Protein AF-A0A9D7D124-F1 (afdb_monomer_lite)

Sequence (253 aa):
MSSSTGFAVAAENSPVRDRGLAASAVAFALALLVAGCSADAASPEAPPATPAPTATDTDAGGGEPDAAPAPQCGTPSTRSACGNDGAWVRGTVRFDAARFPKGSAPVLRVTLRHQFVLKKGEEAIGGRLHGWKNVPIKKPESGAVTFAIDMCAMGTAMWSEENDAFNLVLHIDEDGSNNLDEAQTNADVLRLAAPDKGELVKLVKVNVSCHAPPACVDVTLDCQDGTACTTIDPMKSCTKQGPGCKSDDSFCN

Structure (mmCIF, N/CA/C/O backbone):
data_AF-A0A9D7D124-F1
#
_entry.id   AF-A0A9D7D124-F1
#
loop_
_atom_site.group_PDB
_atom_site.id
_atom_site.type_symbol
_atom_site.label_atom_id
_atom_site.label_alt_id
_atom_site.label_comp_id
_atom_site.label_asym_id
_atom_site.label_entity_id
_atom_site.label_seq_id
_atom_site.pdbx_PDB_ins_code
_atom_site.Cartn_x
_atom_site.Cartn_y
_atom_site.Cartn_z
_atom_site.occupancy
_atom_site.B_iso_or_equiv
_atom_site.auth_seq_id
_atom_site.auth_comp_id
_atom_site.auth_asym_id
_atom_site.auth_atom_id
_atom_site.pdbx_PDB_model_num
ATOM 1 N N . MET A 1 1 ? -25.741 17.827 -13.707 1.00 36.16 1 MET A N 1
ATOM 2 C CA . MET A 1 1 ? -24.515 18.294 -14.387 1.00 36.16 1 MET A CA 1
ATOM 3 C C . MET A 1 1 ? -23.491 18.564 -13.299 1.00 36.16 1 MET A C 1
ATOM 5 O O . MET A 1 1 ? -23.585 19.591 -12.648 1.00 36.16 1 MET A O 1
ATOM 9 N N . SER A 1 2 ? -22.628 17.591 -13.004 1.00 32.34 2 SER A N 1
ATOM 10 C CA . SER A 1 2 ? -21.610 17.703 -11.953 1.00 32.34 2 SER A CA 1
ATOM 11 C C . SER A 1 2 ? -20.256 17.664 -12.641 1.00 32.34 2 SER A C 1
ATOM 13 O O . SER A 1 2 ? -19.930 16.671 -13.286 1.00 32.34 2 SER A O 1
ATOM 15 N N . SER A 1 3 ? -19.538 18.781 -12.590 1.00 32.56 3 SER A N 1
ATOM 16 C CA . SER A 1 3 ? -18.219 18.930 -13.198 1.00 32.56 3 SER A CA 1
ATOM 17 C C . SER A 1 3 ? -17.182 18.356 -12.236 1.00 32.56 3 SER A C 1
ATOM 19 O O . SER A 1 3 ? -17.028 18.860 -11.127 1.00 32.56 3 SER A O 1
ATOM 21 N N . SER A 1 4 ? -16.517 17.273 -12.634 1.00 32.62 4 SER A N 1
ATOM 22 C CA . SER A 1 4 ? -15.374 16.695 -11.930 1.00 32.62 4 SER A CA 1
ATOM 23 C C . SER A 1 4 ? -14.089 17.327 -12.463 1.00 32.62 4 SER A C 1
ATOM 25 O O . SER A 1 4 ? -13.650 17.011 -13.569 1.00 32.62 4 SER A O 1
ATOM 27 N N . THR A 1 5 ? -13.469 18.211 -11.690 1.00 35.53 5 THR A N 1
ATOM 28 C CA . THR A 1 5 ? -12.077 18.619 -11.910 1.00 35.53 5 THR A CA 1
ATOM 29 C C . THR A 1 5 ? -11.168 17.591 -11.246 1.00 35.53 5 THR A C 1
ATOM 31 O O . THR A 1 5 ? -10.981 17.618 -10.032 1.00 35.53 5 THR A O 1
ATOM 34 N N . GLY A 1 6 ? -10.652 16.653 -12.042 1.00 30.44 6 GLY A N 1
ATOM 35 C CA . GLY A 1 6 ? -9.541 15.791 -11.648 1.00 30.44 6 GLY A CA 1
ATOM 36 C C . GLY A 1 6 ? -8.241 16.592 -11.663 1.00 30.44 6 GLY A C 1
ATOM 37 O O . GLY A 1 6 ? -7.942 17.262 -12.651 1.00 30.44 6 GLY A O 1
ATOM 38 N N . PHE A 1 7 ? -7.490 16.540 -10.567 1.00 31.20 7 PHE A N 1
ATOM 39 C CA . PHE A 1 7 ? -6.130 17.062 -10.506 1.00 31.20 7 PHE A CA 1
ATOM 40 C C . PHE A 1 7 ? -5.154 15.955 -10.902 1.00 31.20 7 PHE A C 1
ATOM 42 O O . PHE A 1 7 ? -5.140 14.878 -10.311 1.00 31.20 7 PHE A O 1
ATOM 49 N N . ALA A 1 8 ? -4.363 16.235 -11.934 1.00 30.16 8 ALA A N 1
ATOM 50 C CA . ALA A 1 8 ? -3.226 15.430 -12.338 1.00 30.16 8 ALA A CA 1
ATOM 51 C C . ALA A 1 8 ? -2.081 15.642 -11.339 1.00 30.16 8 ALA A C 1
ATOM 53 O O . ALA A 1 8 ? -1.646 16.774 -11.125 1.00 30.16 8 ALA A O 1
ATOM 54 N N . VAL A 1 9 ? -1.574 14.557 -10.755 1.00 39.06 9 VAL A N 1
ATOM 55 C CA . VAL A 1 9 ? -0.247 14.559 -10.136 1.00 39.06 9 VAL A CA 1
ATOM 56 C C . VAL A 1 9 ? 0.758 14.652 -11.280 1.00 39.06 9 VAL A C 1
ATOM 58 O O . VAL A 1 9 ? 0.787 13.801 -12.168 1.00 39.06 9 VAL A O 1
ATOM 61 N N . ALA A 1 10 ? 1.526 15.738 -11.305 1.00 33.97 10 ALA A N 1
ATOM 62 C CA . ALA A 1 10 ? 2.550 15.964 -12.307 1.00 33.97 10 ALA A CA 1
ATOM 63 C C . ALA A 1 10 ? 3.647 14.897 -12.180 1.00 33.97 10 ALA A C 1
ATOM 65 O O . ALA A 1 10 ? 4.390 14.857 -11.201 1.00 33.97 10 ALA A O 1
ATOM 66 N N . ALA A 1 11 ? 3.756 14.050 -13.202 1.00 38.84 11 ALA A N 1
ATOM 67 C CA . ALA A 1 11 ? 4.986 13.345 -13.511 1.00 38.84 11 ALA A CA 1
ATOM 68 C C . ALA A 1 11 ? 6.019 14.390 -13.963 1.00 38.84 11 ALA A C 1
ATOM 70 O O . ALA A 1 11 ? 5.991 14.856 -15.103 1.00 38.84 11 ALA A O 1
ATOM 71 N N . GLU A 1 12 ? 6.912 14.808 -13.066 1.00 37.69 12 GLU A N 1
ATOM 72 C CA . GLU A 1 12 ? 8.080 15.595 -13.460 1.00 37.69 12 GLU A CA 1
ATOM 73 C C . GLU A 1 12 ? 9.096 14.687 -14.161 1.00 37.69 12 GLU A C 1
ATOM 75 O O . GLU A 1 12 ? 9.996 14.103 -13.559 1.00 37.69 12 GLU A O 1
ATOM 80 N N . ASN A 1 13 ? 8.938 14.604 -15.483 1.00 36.91 13 ASN A N 1
ATOM 81 C CA . ASN A 1 13 ? 10.008 14.303 -16.423 1.00 36.91 13 ASN A CA 1
ATOM 82 C C . ASN A 1 13 ? 11.137 15.327 -16.241 1.00 36.91 13 ASN A C 1
ATOM 84 O O . ASN A 1 13 ? 10.982 16.493 -16.602 1.00 36.91 13 ASN A O 1
ATOM 88 N N . SER A 1 14 ? 12.295 14.895 -15.746 1.00 34.00 14 SER A N 1
ATOM 89 C CA . SER A 1 14 ? 13.530 15.677 -15.860 1.00 34.00 14 SER A CA 1
ATOM 90 C C . SER A 1 14 ? 14.197 15.396 -17.212 1.00 34.00 14 SER A C 1
ATOM 92 O O . SER A 1 14 ? 14.605 14.258 -17.448 1.00 34.00 14 SER A O 1
ATOM 94 N N . PRO A 1 15 ? 14.365 16.385 -18.111 1.00 39.78 15 PRO A N 1
ATOM 95 C CA . PRO A 1 15 ? 15.225 16.212 -19.267 1.00 39.78 15 PRO A CA 1
ATOM 96 C C . PRO A 1 15 ? 16.693 16.394 -18.866 1.00 39.78 15 PRO A C 1
ATOM 98 O O . PRO A 1 15 ? 17.124 17.455 -18.416 1.00 39.78 15 PRO A O 1
ATOM 101 N N . VAL A 1 16 ? 17.477 15.344 -19.099 1.00 44.28 16 VAL A N 1
ATOM 102 C CA . VAL A 1 16 ? 18.937 15.406 -19.191 1.00 44.28 16 VAL A CA 1
ATOM 103 C C . VAL A 1 16 ? 19.327 16.238 -20.413 1.00 44.28 16 VAL A C 1
ATOM 105 O O . VAL A 1 16 ? 18.991 15.871 -21.538 1.00 44.28 16 VAL A O 1
ATOM 108 N N . ARG A 1 17 ? 20.068 17.329 -20.186 1.00 41.81 17 ARG A N 1
ATOM 109 C CA . ARG A 1 17 ? 21.195 17.860 -20.991 1.00 41.81 17 ARG A CA 1
ATOM 110 C C . ARG A 1 17 ? 21.559 19.250 -20.456 1.00 41.81 17 ARG A C 1
ATOM 112 O O . ARG A 1 17 ? 20.672 19.991 -20.067 1.00 41.81 17 ARG A O 1
ATOM 119 N N . ASP A 1 18 ? 22.765 19.782 -20.538 1.00 38.62 18 ASP A N 1
ATOM 120 C CA . ASP A 1 18 ? 24.151 19.333 -20.634 1.00 38.62 18 ASP A CA 1
ATOM 121 C C . ASP A 1 18 ? 24.945 20.667 -20.610 1.00 38.62 18 ASP A C 1
ATOM 123 O O . ASP A 1 18 ? 24.451 21.681 -21.109 1.00 38.62 18 ASP A O 1
ATOM 127 N N . ARG A 1 19 ? 26.186 20.635 -20.114 1.00 40.28 19 ARG A N 1
ATOM 128 C CA . ARG A 1 19 ? 27.263 21.644 -20.279 1.00 40.28 19 ARG A CA 1
ATOM 129 C C . ARG A 1 19 ? 27.288 22.903 -19.400 1.00 40.28 19 ARG A C 1
ATOM 131 O O . ARG A 1 19 ? 26.568 23.873 -19.604 1.00 40.28 19 ARG A O 1
ATOM 138 N N . GLY A 1 20 ? 28.335 22.953 -18.577 1.00 31.25 20 GLY A N 1
ATOM 139 C CA . GLY A 1 20 ? 28.929 24.179 -18.050 1.00 31.25 20 GLY A CA 1
ATOM 140 C C . GLY A 1 20 ? 30.230 23.874 -17.314 1.00 31.25 20 GLY A C 1
ATOM 141 O O . GLY A 1 20 ? 30.203 23.507 -16.147 1.00 31.25 20 GLY A O 1
ATOM 142 N N . LEU A 1 21 ? 31.356 23.967 -18.026 1.00 43.97 21 LEU A N 1
ATOM 143 C CA . LEU A 1 21 ? 32.717 23.767 -17.526 1.00 43.97 21 LEU A CA 1
ATOM 144 C C . LEU A 1 21 ? 33.055 24.676 -16.332 1.00 43.97 21 LEU A C 1
ATOM 146 O O . LEU A 1 21 ? 32.810 25.875 -16.408 1.00 43.97 21 LEU A O 1
ATOM 150 N N . ALA A 1 22 ? 33.796 24.152 -15.352 1.00 41.22 22 ALA A N 1
ATOM 151 C CA . ALA A 1 22 ? 34.935 24.863 -14.764 1.00 41.22 22 ALA A CA 1
ATOM 152 C C . ALA A 1 22 ? 35.862 23.885 -14.030 1.00 41.22 22 ALA A C 1
ATOM 154 O O . ALA A 1 22 ? 35.445 23.095 -13.188 1.00 41.22 22 ALA A O 1
ATOM 155 N N . ALA A 1 23 ? 37.135 23.953 -14.401 1.00 42.59 23 ALA A N 1
ATOM 156 C CA . ALA A 1 23 ? 38.240 23.196 -13.850 1.00 42.59 23 ALA A CA 1
ATOM 157 C C . ALA A 1 23 ? 38.596 23.633 -12.421 1.00 42.59 23 ALA A C 1
ATOM 159 O O . ALA A 1 23 ? 38.543 24.819 -12.102 1.00 42.59 23 ALA A O 1
ATOM 160 N N . SER A 1 24 ? 39.113 22.705 -11.616 1.00 40.88 24 SER A N 1
ATOM 161 C CA . SER A 1 24 ? 40.313 22.962 -10.811 1.00 40.88 24 SER A CA 1
ATOM 162 C C . SER A 1 24 ? 40.928 21.658 -10.328 1.00 40.88 24 SER A C 1
ATOM 164 O O . SER A 1 24 ? 40.279 20.818 -9.713 1.00 40.88 24 SER A O 1
ATOM 166 N N . ALA A 1 25 ? 42.202 21.512 -10.668 1.00 44.41 25 ALA A N 1
ATOM 167 C CA . ALA A 1 25 ? 43.081 20.440 -10.261 1.00 44.41 25 ALA A CA 1
ATOM 168 C C . ALA A 1 25 ? 43.480 20.588 -8.788 1.00 44.41 25 ALA A C 1
ATOM 170 O O . ALA A 1 25 ? 43.831 21.685 -8.360 1.00 44.41 25 ALA A O 1
ATOM 171 N N . VAL A 1 26 ? 43.552 19.470 -8.066 1.00 45.31 26 VAL A N 1
ATOM 172 C CA . VAL A 1 26 ? 44.518 19.281 -6.978 1.00 45.31 26 VAL A CA 1
ATOM 173 C C . VAL A 1 26 ? 45.081 17.868 -7.110 1.00 45.31 26 VAL A C 1
ATOM 175 O O . VAL A 1 26 ? 44.346 16.885 -7.136 1.00 45.31 26 VAL A O 1
ATOM 178 N N . ALA A 1 27 ? 46.398 17.808 -7.275 1.00 43.62 27 ALA A N 1
ATOM 179 C CA . ALA A 1 27 ? 47.217 16.606 -7.303 1.00 43.62 27 ALA A CA 1
ATOM 180 C C . ALA A 1 27 ? 47.774 16.287 -5.899 1.00 43.62 27 ALA A C 1
ATOM 182 O O . ALA A 1 27 ? 47.689 17.130 -5.009 1.00 43.62 27 ALA A O 1
ATOM 183 N N . PHE A 1 28 ? 48.455 15.133 -5.801 1.00 38.97 28 PHE A N 1
ATOM 184 C CA . PHE A 1 28 ? 49.220 14.565 -4.667 1.00 38.97 28 PHE A CA 1
ATOM 185 C C . PHE A 1 28 ? 48.383 13.803 -3.623 1.00 38.97 28 PHE A C 1
ATOM 187 O O . PHE A 1 28 ? 47.311 14.248 -3.253 1.00 38.97 28 PHE A O 1
ATOM 194 N N . ALA A 1 29 ? 48.782 12.653 -3.069 1.00 40.47 29 ALA A N 1
ATOM 195 C CA . ALA A 1 29 ? 49.969 11.793 -3.169 1.00 40.47 29 ALA A CA 1
ATOM 196 C C . ALA A 1 29 ? 49.545 10.374 -2.703 1.00 40.47 29 ALA A C 1
ATOM 198 O O . ALA A 1 29 ? 48.659 10.238 -1.868 1.00 40.47 29 ALA A O 1
ATOM 199 N N . LEU A 1 30 ? 49.979 9.313 -3.382 1.00 39.03 30 LEU A N 1
ATOM 200 C CA . LEU A 1 30 ? 51.021 8.360 -2.961 1.00 39.03 30 LEU A CA 1
ATOM 201 C C . LEU A 1 30 ? 50.774 7.570 -1.649 1.00 39.03 30 LEU A C 1
ATOM 203 O O . LEU A 1 30 ? 50.951 8.088 -0.556 1.00 39.03 30 LEU A O 1
ATOM 207 N N . ALA A 1 31 ? 50.530 6.269 -1.866 1.00 41.91 31 ALA A N 1
ATOM 208 C CA . ALA A 1 31 ? 50.920 5.082 -1.092 1.00 41.91 31 ALA A CA 1
ATOM 209 C C . ALA A 1 31 ? 50.428 4.893 0.354 1.00 41.91 31 ALA A C 1
ATOM 211 O O . ALA A 1 31 ? 50.757 5.661 1.247 1.00 41.91 31 ALA A O 1
ATOM 212 N N . LEU A 1 32 ? 49.837 3.718 0.607 1.00 45.53 32 LEU A N 1
ATOM 213 C CA . LEU A 1 32 ? 50.437 2.723 1.505 1.00 45.53 32 LEU A CA 1
ATOM 214 C C . LEU A 1 32 ? 49.813 1.335 1.297 1.00 45.53 32 LEU A C 1
ATOM 216 O O . LEU A 1 32 ? 48.613 1.177 1.091 1.00 45.53 32 LEU A O 1
ATOM 220 N N . LEU A 1 33 ? 50.705 0.348 1.301 1.00 46.69 33 LEU A N 1
ATOM 221 C CA . LEU A 1 33 ? 50.479 -1.078 1.120 1.00 46.69 33 LEU A CA 1
ATOM 222 C C . LEU A 1 33 ? 49.647 -1.682 2.256 1.00 46.69 33 LEU A C 1
ATOM 224 O O . LEU A 1 33 ? 49.957 -1.450 3.421 1.00 46.69 33 LEU A O 1
ATOM 228 N N . VAL A 1 34 ? 48.731 -2.593 1.916 1.00 49.03 34 VAL A N 1
ATOM 229 C CA . VAL A 1 34 ? 48.365 -3.709 2.801 1.00 49.03 34 VAL A CA 1
ATOM 230 C C . VAL A 1 34 ? 48.300 -4.982 1.959 1.00 49.03 34 VAL A C 1
ATOM 232 O O . VAL A 1 34 ? 47.321 -5.247 1.267 1.00 49.03 34 VAL A O 1
ATOM 235 N N . ALA A 1 35 ? 49.386 -5.753 1.990 1.00 50.41 35 ALA A N 1
ATOM 236 C CA . ALA A 1 35 ? 49.389 -7.156 1.603 1.00 50.41 35 ALA A CA 1
ATOM 237 C C . ALA A 1 35 ? 48.976 -7.973 2.835 1.00 50.41 35 ALA A C 1
ATOM 239 O O . ALA A 1 35 ? 49.634 -7.899 3.871 1.00 50.41 35 ALA A O 1
ATOM 240 N N . GLY A 1 36 ? 47.887 -8.729 2.734 1.00 42.56 36 GLY A N 1
ATOM 241 C CA . GLY A 1 36 ? 47.403 -9.582 3.815 1.00 42.56 36 GLY A CA 1
ATOM 242 C C . GLY A 1 36 ? 46.487 -10.669 3.278 1.00 42.56 36 GLY A C 1
ATOM 243 O O . GLY A 1 36 ? 45.277 -10.495 3.270 1.00 42.56 36 GLY A O 1
ATOM 244 N N . CYS A 1 37 ? 47.068 -11.773 2.810 1.00 38.41 37 CYS A N 1
ATOM 245 C CA . CYS A 1 37 ? 46.369 -13.027 2.524 1.00 38.41 37 CYS A CA 1
ATOM 246 C C . CYS A 1 37 ? 47.364 -14.177 2.691 1.00 38.41 37 CYS A C 1
ATOM 248 O O . CYS A 1 37 ? 48.197 -14.394 1.815 1.00 38.41 37 CYS A O 1
ATOM 250 N N . SER A 1 38 ? 47.297 -14.886 3.817 1.00 43.19 38 SER A N 1
ATOM 251 C CA . SER A 1 38 ? 47.686 -16.298 3.945 1.00 43.19 38 SER A CA 1
ATOM 252 C C . SER A 1 38 ? 47.249 -16.796 5.319 1.00 43.19 38 SER A C 1
ATOM 254 O O . SER A 1 38 ? 47.847 -16.433 6.329 1.00 43.19 38 SER A O 1
ATOM 256 N N . ALA A 1 39 ? 46.194 -17.604 5.350 1.00 44.34 39 ALA A N 1
ATOM 257 C CA . ALA A 1 39 ? 45.964 -18.573 6.412 1.00 44.34 39 ALA A CA 1
ATOM 258 C C . ALA A 1 39 ? 45.122 -19.717 5.837 1.00 44.34 39 ALA A C 1
ATOM 260 O O . ALA A 1 39 ? 43.985 -19.518 5.409 1.00 44.34 39 ALA A O 1
ATOM 261 N N . ASP A 1 40 ? 45.758 -20.881 5.781 1.00 44.06 40 ASP A N 1
ATOM 262 C CA . ASP A 1 40 ? 45.257 -22.161 5.309 1.00 44.06 40 ASP A CA 1
ATOM 263 C C . ASP A 1 40 ? 43.973 -22.615 6.014 1.00 44.06 40 ASP A C 1
ATOM 265 O O . ASP A 1 40 ? 43.847 -22.577 7.240 1.00 44.06 40 ASP A O 1
ATOM 269 N N . ALA A 1 41 ? 43.036 -23.118 5.212 1.00 39.44 41 ALA A N 1
ATOM 270 C CA . ALA A 1 41 ? 41.875 -23.859 5.672 1.00 39.44 41 ALA A CA 1
ATOM 271 C C . ALA A 1 41 ? 42.286 -25.308 5.984 1.00 39.44 41 ALA A C 1
ATOM 273 O O . ALA A 1 41 ? 42.470 -26.124 5.082 1.00 39.44 41 ALA A O 1
ATOM 274 N N . ALA A 1 42 ? 42.408 -25.639 7.269 1.00 41.03 42 ALA A N 1
ATOM 275 C CA . ALA A 1 42 ? 42.472 -27.022 7.724 1.00 41.03 42 ALA A CA 1
ATOM 276 C C . ALA A 1 42 ? 41.049 -27.605 7.789 1.00 41.03 42 ALA A C 1
ATOM 278 O O . ALA A 1 42 ? 40.220 -27.162 8.584 1.00 41.03 42 ALA A O 1
ATOM 279 N N . SER A 1 43 ? 40.770 -28.593 6.934 1.00 53.53 43 SER A N 1
ATOM 280 C CA . SER A 1 43 ? 39.585 -29.458 7.022 1.00 53.53 43 SER A CA 1
ATOM 281 C C . SER A 1 43 ? 39.685 -30.380 8.239 1.00 53.53 43 SER A C 1
ATOM 283 O O . SER A 1 43 ? 40.693 -31.077 8.361 1.00 53.53 43 SER A O 1
ATOM 285 N N . PRO A 1 44 ? 38.648 -30.482 9.087 1.00 50.22 44 PRO A N 1
ATOM 286 C CA . PRO A 1 44 ? 38.498 -31.604 9.991 1.00 50.22 44 PRO A CA 1
ATOM 287 C C . PRO A 1 44 ? 37.737 -32.743 9.304 1.00 50.22 44 PRO A C 1
ATOM 289 O O . PRO A 1 44 ? 36.619 -32.595 8.813 1.00 50.22 44 PRO A O 1
ATOM 292 N N . GLU A 1 45 ? 38.421 -33.875 9.301 1.00 44.00 45 GLU A N 1
ATOM 293 C CA . GLU A 1 45 ? 38.014 -35.249 9.030 1.00 44.00 45 GLU A CA 1
ATOM 294 C C . GLU A 1 45 ? 36.597 -35.601 9.527 1.00 44.00 45 GLU A C 1
ATOM 296 O O . GLU A 1 45 ? 36.236 -35.353 10.679 1.00 44.00 45 GLU A O 1
ATOM 301 N N . ALA A 1 46 ? 35.806 -36.229 8.654 1.00 45.84 46 ALA A N 1
ATOM 302 C CA . ALA A 1 46 ? 34.526 -36.838 8.996 1.00 45.84 46 ALA A CA 1
ATOM 303 C C . ALA A 1 46 ? 34.745 -38.242 9.596 1.00 45.84 46 ALA A C 1
ATOM 305 O O . ALA A 1 46 ? 35.389 -39.071 8.948 1.00 45.84 46 ALA A O 1
ATOM 306 N N . PRO A 1 47 ? 34.193 -38.564 10.781 1.00 56.44 47 PRO A N 1
ATOM 307 C CA . PRO A 1 47 ? 34.144 -39.939 11.261 1.00 56.44 47 PRO A CA 1
ATOM 308 C C . PRO A 1 47 ? 32.973 -40.729 10.631 1.00 56.44 47 PRO A C 1
ATOM 310 O O . PRO A 1 47 ? 31.997 -40.142 10.157 1.00 56.44 47 PRO A O 1
ATOM 313 N N . PRO A 1 48 ? 33.079 -42.070 10.592 1.00 47.00 48 PRO A N 1
ATOM 314 C CA . PRO A 1 48 ? 32.314 -42.932 9.696 1.00 47.00 48 PRO A CA 1
ATOM 315 C C . PRO A 1 48 ? 30.864 -43.176 10.130 1.00 47.00 48 PRO A C 1
ATOM 317 O O . PRO A 1 48 ? 30.522 -43.211 11.313 1.00 47.00 48 PRO A O 1
ATOM 320 N N . ALA A 1 49 ? 30.027 -43.429 9.123 1.00 46.97 49 ALA A N 1
ATOM 321 C CA . ALA A 1 49 ? 28.649 -43.877 9.259 1.00 46.97 49 ALA A CA 1
ATOM 322 C C . ALA A 1 49 ? 28.557 -45.210 10.023 1.00 46.97 49 ALA A C 1
ATOM 324 O O . ALA A 1 49 ? 29.178 -46.203 9.645 1.00 46.97 49 ALA A O 1
ATOM 325 N N . THR A 1 50 ? 27.728 -45.234 11.067 1.00 50.62 50 THR A N 1
ATOM 326 C CA . THR A 1 50 ? 27.290 -46.458 11.753 1.00 50.62 50 THR A CA 1
ATOM 327 C C . THR A 1 50 ? 25.835 -46.745 11.359 1.00 50.62 50 THR A C 1
ATOM 329 O O . THR A 1 50 ? 25.021 -45.821 11.419 1.00 50.62 50 THR A O 1
ATOM 332 N N . PRO A 1 51 ? 25.471 -47.973 10.942 1.00 43.47 51 PRO A N 1
ATOM 333 C CA . PRO A 1 51 ? 24.105 -48.298 10.545 1.00 43.47 51 PRO A CA 1
ATOM 334 C C . PRO A 1 51 ? 23.233 -48.772 11.725 1.00 43.47 51 PRO A C 1
ATOM 336 O O . PRO A 1 51 ? 23.647 -49.652 12.469 1.00 43.47 51 PRO A O 1
ATOM 339 N N . ALA A 1 52 ? 22.003 -48.233 11.766 1.00 41.88 52 ALA A N 1
ATOM 340 C CA . ALA A 1 52 ? 20.738 -48.752 12.330 1.00 41.88 52 ALA A CA 1
ATOM 341 C C . ALA A 1 52 ? 20.664 -49.107 13.844 1.00 41.88 52 ALA A C 1
ATOM 343 O O . ALA A 1 52 ? 21.608 -49.629 14.428 1.00 41.88 52 ALA A O 1
ATOM 344 N N . PRO A 1 53 ? 19.502 -48.871 14.491 1.00 43.81 53 PRO A N 1
ATOM 345 C CA . PRO A 1 53 ? 18.432 -49.860 14.380 1.00 43.81 53 PRO A CA 1
ATOM 346 C C . PRO A 1 53 ? 17.034 -49.272 14.145 1.00 43.81 53 PRO A C 1
ATOM 348 O O . PRO A 1 53 ? 16.674 -48.188 14.593 1.00 43.81 53 PRO A O 1
ATOM 351 N N . THR A 1 54 ? 16.242 -50.079 13.450 1.00 44.19 54 THR A N 1
ATOM 352 C CA . THR A 1 54 ? 14.792 -50.018 13.310 1.00 44.19 54 THR A CA 1
ATOM 353 C C . THR A 1 54 ? 14.118 -49.907 14.679 1.00 44.19 54 THR A C 1
ATOM 355 O O . THR A 1 54 ? 14.180 -50.844 15.473 1.00 44.19 54 THR A O 1
ATOM 358 N N . ALA A 1 55 ? 13.438 -48.792 14.931 1.00 44.47 55 ALA A N 1
ATOM 359 C CA . ALA A 1 55 ? 12.409 -48.697 15.956 1.00 44.47 55 ALA A CA 1
ATOM 360 C C . ALA A 1 55 ? 11.064 -48.548 15.240 1.00 44.47 55 ALA A C 1
ATOM 362 O O . ALA A 1 55 ? 10.700 -47.479 14.757 1.00 44.47 55 ALA A O 1
ATOM 363 N N . THR A 1 56 ? 10.367 -49.673 15.106 1.00 44.25 56 THR A N 1
ATOM 364 C CA . THR A 1 56 ? 8.907 -49.705 15.043 1.00 44.25 56 THR A CA 1
ATOM 365 C C . THR A 1 56 ? 8.384 -49.065 16.317 1.00 44.25 56 THR A C 1
ATOM 367 O O . THR A 1 56 ? 8.579 -49.636 17.388 1.00 44.25 56 THR A O 1
ATOM 370 N N . ASP A 1 57 ? 7.707 -47.930 16.188 1.00 39.31 57 ASP A N 1
ATOM 371 C CA . ASP A 1 57 ? 6.740 -47.509 17.188 1.00 39.31 57 ASP A CA 1
ATOM 372 C C . ASP A 1 57 ? 5.450 -47.055 16.514 1.00 39.31 57 ASP A C 1
ATOM 374 O O . ASP A 1 57 ? 5.434 -46.494 15.416 1.00 39.31 57 ASP A O 1
ATOM 378 N N . THR A 1 58 ? 4.374 -47.452 17.169 1.00 43.88 58 THR A N 1
ATOM 379 C CA . THR A 1 58 ? 2.988 -47.443 16.713 1.00 43.88 58 THR A CA 1
ATOM 380 C C . THR A 1 58 ? 2.280 -46.271 17.395 1.00 43.88 58 THR A C 1
ATOM 382 O O . THR A 1 58 ? 2.652 -45.920 18.509 1.00 43.88 58 THR A O 1
ATOM 385 N N . ASP A 1 59 ? 1.236 -45.737 16.754 1.00 42.78 59 ASP A N 1
ATOM 386 C CA . ASP A 1 59 ? 0.327 -44.680 17.238 1.00 42.78 59 ASP A CA 1
ATOM 387 C C . ASP A 1 59 ? 0.926 -43.260 17.345 1.00 42.78 59 ASP A C 1
ATOM 389 O O . ASP A 1 59 ? 2.031 -43.046 17.814 1.00 42.78 59 ASP A O 1
ATOM 393 N N . ALA A 1 60 ? 0.266 -42.182 16.927 1.00 38.38 60 ALA A N 1
ATOM 394 C CA . ALA A 1 60 ? -1.133 -41.961 16.604 1.00 38.38 60 ALA A CA 1
ATOM 395 C C . ALA A 1 60 ? -1.225 -41.018 15.396 1.00 38.38 60 ALA A C 1
ATOM 397 O O . ALA A 1 60 ? -0.372 -40.150 15.211 1.00 38.38 60 ALA A O 1
ATOM 398 N N . GLY A 1 61 ? -2.275 -41.180 14.589 1.00 38.81 61 GLY A N 1
ATOM 399 C CA . GLY A 1 61 ? -2.580 -40.301 13.464 1.00 38.81 61 GLY A CA 1
ATOM 400 C C . GLY A 1 61 ? -2.731 -38.849 13.913 1.00 38.81 61 GLY A C 1
ATOM 401 O O . GLY A 1 61 ? -3.808 -38.423 14.325 1.00 38.81 61 GLY A O 1
ATOM 402 N N . GLY A 1 62 ? -1.643 -38.090 13.811 1.00 31.02 62 GLY A N 1
ATOM 403 C CA . GLY A 1 62 ? -1.689 -36.645 13.715 1.00 31.02 62 GLY A CA 1
ATOM 404 C C . GLY A 1 62 ? -2.291 -36.320 12.362 1.00 31.02 62 GLY A C 1
ATOM 405 O O . GLY A 1 62 ? -1.619 -36.459 11.344 1.00 31.02 62 GLY A O 1
ATOM 406 N N . GLY A 1 63 ? -3.571 -35.950 12.349 1.00 35.88 63 GLY A N 1
ATOM 407 C CA . GLY A 1 63 ? -4.139 -35.272 11.196 1.00 35.88 63 GLY A CA 1
ATOM 408 C C . GLY A 1 63 ? -3.263 -34.060 10.914 1.00 35.88 63 GLY A C 1
ATOM 409 O O . GLY A 1 63 ? -3.164 -33.165 11.758 1.00 35.88 63 GLY A O 1
ATOM 410 N N . GLU A 1 64 ? -2.579 -34.070 9.770 1.00 40.38 64 GLU A N 1
ATOM 411 C CA . GLU A 1 64 ? -2.034 -32.849 9.195 1.00 40.38 64 GLU A CA 1
ATOM 412 C C . GLU A 1 64 ? -3.157 -31.808 9.233 1.00 40.38 64 GLU A C 1
ATOM 414 O O . GLU A 1 64 ? -4.279 -32.124 8.823 1.00 40.38 64 GLU A O 1
ATOM 419 N N . PRO A 1 65 ? -2.922 -30.602 9.779 1.00 44.59 65 PRO A N 1
ATOM 420 C CA . PRO A 1 65 ? -3.904 -29.547 9.645 1.00 44.59 65 PRO A CA 1
ATOM 421 C C . PRO A 1 65 ? -4.120 -29.355 8.148 1.00 44.59 65 PRO A C 1
ATOM 423 O O . PRO A 1 65 ? -3.166 -29.045 7.431 1.00 44.59 65 PRO A O 1
ATOM 426 N N . ASP A 1 66 ? -5.354 -29.605 7.699 1.00 40.41 66 ASP A N 1
ATOM 427 C CA . ASP A 1 66 ? -5.800 -29.345 6.336 1.00 40.41 66 ASP A CA 1
ATOM 428 C C . ASP A 1 66 ? -5.178 -28.026 5.881 1.00 40.41 66 ASP A C 1
ATOM 430 O O . ASP A 1 66 ? -5.389 -26.980 6.509 1.00 40.41 66 ASP A O 1
ATOM 434 N N . ALA A 1 67 ? -4.349 -28.091 4.835 1.00 41.94 67 ALA A N 1
ATOM 435 C CA . ALA A 1 67 ? -3.749 -26.907 4.250 1.00 41.94 67 ALA A CA 1
ATOM 436 C C . ALA A 1 67 ? -4.877 -25.903 4.001 1.00 41.94 67 ALA A C 1
ATOM 438 O O . ALA A 1 67 ? -5.860 -26.229 3.328 1.00 41.94 67 ALA A O 1
ATOM 439 N N . ALA A 1 68 ? -4.766 -24.716 4.608 1.00 45.91 68 ALA A N 1
ATOM 440 C CA . ALA A 1 68 ? -5.803 -23.703 4.512 1.00 45.91 68 ALA A CA 1
ATOM 441 C C . ALA A 1 68 ? -6.186 -23.520 3.033 1.00 45.91 68 ALA A C 1
ATOM 443 O O . ALA A 1 68 ? -5.288 -23.447 2.184 1.00 45.91 68 ALA A O 1
ATOM 444 N N . PRO A 1 69 ? -7.490 -23.492 2.697 1.00 49.38 69 PRO A N 1
ATOM 445 C CA . PRO A 1 69 ? -7.916 -23.349 1.316 1.00 49.38 69 PRO A CA 1
ATOM 446 C C . PRO A 1 69 ? -7.246 -22.120 0.706 1.00 49.38 69 PRO A C 1
ATOM 448 O O . PRO A 1 69 ? -7.154 -21.069 1.347 1.00 49.38 69 PRO A O 1
ATOM 451 N N . ALA A 1 70 ? -6.751 -22.275 -0.524 1.00 52.28 70 ALA A N 1
ATOM 452 C CA . ALA A 1 70 ? -6.066 -21.204 -1.229 1.00 52.28 70 ALA A CA 1
ATOM 453 C C . ALA A 1 70 ? -6.922 -19.922 -1.199 1.00 52.28 70 ALA A C 1
ATOM 455 O O . ALA A 1 70 ? -8.139 -20.010 -1.409 1.00 52.28 70 ALA A O 1
ATOM 456 N N . PRO A 1 71 ? -6.319 -18.742 -0.965 1.00 61.50 71 PRO A N 1
ATOM 457 C CA . PRO A 1 71 ? -7.048 -17.484 -0.947 1.00 61.50 71 PRO A CA 1
ATOM 458 C C . PRO A 1 71 ? -7.882 -17.332 -2.222 1.00 61.50 71 PRO A C 1
ATOM 460 O O . PRO A 1 71 ? -7.351 -17.311 -3.333 1.00 61.50 71 PRO A O 1
ATOM 463 N N . GLN A 1 72 ? -9.203 -17.234 -2.083 1.00 67.56 72 GLN A N 1
ATOM 464 C CA . GLN A 1 72 ? -10.091 -16.976 -3.213 1.00 67.56 72 GLN A CA 1
ATOM 465 C C . GLN A 1 72 ? -10.355 -15.481 -3.318 1.00 67.56 72 GLN A C 1
ATOM 467 O O . GLN A 1 72 ? -11.293 -14.936 -2.741 1.00 67.56 72 GLN A O 1
ATOM 472 N N . CYS A 1 73 ? -9.505 -14.806 -4.086 1.00 84.12 73 CYS A N 1
ATOM 473 C CA . CYS A 1 73 ? -9.758 -13.430 -4.479 1.00 84.12 73 CYS A CA 1
ATOM 474 C C . CYS A 1 73 ? -10.831 -13.389 -5.563 1.00 84.12 73 CYS A C 1
ATOM 476 O O . CYS A 1 73 ? -10.678 -14.002 -6.624 1.00 84.12 73 CYS A O 1
ATOM 478 N N . GLY A 1 74 ? -11.876 -12.591 -5.334 1.00 78.44 74 GLY A N 1
ATOM 479 C CA . GLY A 1 74 ? -12.836 -12.248 -6.380 1.00 78.44 74 GLY A CA 1
ATOM 480 C C . GLY A 1 74 ? -12.143 -11.598 -7.581 1.00 78.44 74 GLY A C 1
ATOM 481 O O . GLY A 1 74 ? -11.113 -10.931 -7.442 1.00 78.44 74 GLY A O 1
ATOM 482 N N . THR A 1 75 ? -12.675 -11.816 -8.781 1.00 79.44 75 THR A N 1
ATOM 483 C CA . THR A 1 75 ? -12.181 -11.164 -10.002 1.00 79.44 75 THR A CA 1
ATOM 484 C C . THR A 1 75 ? -12.327 -9.643 -9.875 1.00 79.44 75 THR A C 1
ATOM 486 O O . THR A 1 75 ? -13.367 -9.186 -9.389 1.00 79.44 75 THR A O 1
ATOM 489 N N . PRO A 1 76 ? -11.327 -8.841 -10.290 1.00 81.19 76 PRO A N 1
ATOM 490 C CA . PRO A 1 76 ? -11.483 -7.394 -10.378 1.00 81.19 76 PRO A CA 1
ATOM 491 C C . PRO A 1 76 ? -12.734 -7.023 -11.174 1.00 81.19 76 PRO A C 1
ATOM 493 O O . PRO A 1 76 ? -13.024 -7.612 -12.212 1.00 81.19 76 PRO A O 1
ATOM 496 N N . SER A 1 77 ? -13.472 -6.019 -10.706 1.00 80.50 77 SER A N 1
ATOM 497 C CA . SER A 1 77 ? -14.691 -5.553 -11.377 1.00 80.50 77 SER A CA 1
ATOM 498 C C . SER A 1 77 ? -14.417 -4.741 -12.646 1.00 80.50 77 SER A C 1
ATOM 500 O O . SER A 1 77 ? -15.349 -4.384 -13.362 1.00 80.50 77 SER A O 1
ATOM 502 N N . THR A 1 78 ? -13.156 -4.391 -12.901 1.00 87.31 78 THR A N 1
ATOM 503 C CA . THR A 1 78 ? -12.717 -3.568 -14.029 1.00 87.31 78 THR A CA 1
ATOM 504 C C . THR A 1 78 ? -11.465 -4.166 -14.653 1.00 87.31 78 THR A C 1
ATOM 506 O O . THR A 1 78 ? -10.672 -4.822 -13.980 1.00 87.31 78 THR A O 1
ATOM 509 N N . ARG A 1 79 ? -11.260 -3.896 -15.943 1.00 90.38 79 ARG A N 1
ATOM 510 C CA . ARG A 1 79 ? -10.001 -4.210 -16.623 1.00 90.38 79 ARG A CA 1
ATOM 511 C C . ARG A 1 79 ? -8.858 -3.395 -16.005 1.00 90.38 79 ARG A C 1
ATOM 513 O O . ARG A 1 79 ? -9.088 -2.250 -15.618 1.00 90.38 79 ARG A O 1
ATOM 520 N N . SER A 1 80 ? -7.653 -3.967 -15.931 1.00 91.81 80 SER A N 1
ATOM 521 C CA . SER A 1 80 ? -6.457 -3.197 -15.550 1.00 91.81 80 SER A CA 1
ATOM 522 C C . SER A 1 80 ? -6.176 -2.090 -16.574 1.00 91.81 80 SER A C 1
ATOM 524 O O . SER A 1 80 ? -6.399 -2.281 -17.776 1.00 91.81 80 SER A O 1
ATOM 526 N N . ALA A 1 81 ? -5.633 -0.965 -16.114 1.00 91.06 81 ALA A N 1
ATOM 527 C CA . ALA A 1 81 ? -5.114 0.112 -16.951 1.00 91.06 81 ALA A CA 1
ATOM 528 C C . ALA A 1 81 ? -3.974 -0.357 -17.874 1.00 91.06 81 ALA A C 1
ATOM 530 O O . ALA A 1 81 ? -3.848 0.140 -18.990 1.00 91.06 81 ALA A O 1
ATOM 531 N N . CYS A 1 82 ? -3.219 -1.385 -17.474 1.00 88.75 82 CYS A N 1
ATOM 532 C CA . CYS A 1 82 ? -2.228 -2.044 -18.328 1.00 88.75 82 CYS A CA 1
ATOM 533 C C . CYS A 1 82 ? -2.838 -2.987 -19.374 1.00 88.75 82 CYS A C 1
ATOM 535 O O . CYS A 1 82 ? -2.126 -3.571 -20.189 1.00 88.75 82 CYS A O 1
ATOM 537 N N . GLY A 1 83 ? -4.156 -3.199 -19.345 1.00 90.31 83 GLY A N 1
ATOM 538 C CA . GLY A 1 83 ? -4.840 -4.130 -20.234 1.00 90.31 83 GLY A CA 1
ATOM 539 C C . GLY A 1 83 ? -4.483 -5.604 -20.008 1.00 90.31 83 GLY A C 1
ATOM 540 O O . GLY A 1 83 ? -4.922 -6.426 -20.816 1.00 90.31 83 GLY A O 1
ATOM 541 N N . ASN A 1 84 ? -3.745 -5.912 -18.934 1.00 90.56 84 ASN A N 1
ATOM 542 C CA . ASN A 1 84 ? -3.270 -7.232 -18.524 1.00 90.56 84 ASN A CA 1
ATOM 543 C C . ASN A 1 84 ? -3.764 -7.536 -17.100 1.00 90.56 84 ASN A C 1
ATOM 545 O O . ASN A 1 84 ? -3.551 -6.740 -16.189 1.00 90.56 84 ASN A O 1
ATOM 549 N N . ASP A 1 85 ? -4.410 -8.684 -16.902 1.00 89.62 85 ASP A N 1
ATOM 550 C CA . ASP A 1 85 ? -4.982 -9.042 -15.603 1.00 89.62 85 ASP A CA 1
ATOM 551 C C . ASP A 1 85 ? -3.922 -9.346 -14.537 1.00 89.62 85 ASP A C 1
ATOM 553 O O . ASP A 1 85 ? -4.195 -9.132 -13.360 1.00 89.62 85 ASP A O 1
ATOM 557 N N . GLY A 1 86 ? -2.712 -9.760 -14.922 1.00 91.81 86 GLY A N 1
ATOM 558 C CA . GLY A 1 86 ? -1.580 -9.982 -14.015 1.00 91.81 86 GLY A CA 1
ATOM 559 C C . GLY A 1 86 ? -1.131 -8.733 -13.247 1.00 91.81 86 GLY A C 1
ATOM 560 O O . GLY A 1 86 ? -0.459 -8.857 -12.229 1.00 91.81 86 GLY A O 1
ATOM 561 N N . ALA A 1 87 ? -1.559 -7.538 -13.675 1.00 94.19 87 ALA A N 1
ATOM 562 C CA . ALA A 1 87 ? -1.298 -6.260 -13.006 1.00 94.19 87 ALA A CA 1
ATOM 563 C C . ALA A 1 87 ? -2.056 -6.073 -11.676 1.00 94.19 87 ALA A C 1
ATOM 565 O O . ALA A 1 87 ? -1.745 -5.166 -10.899 1.00 94.19 87 ALA A O 1
ATOM 566 N N . TRP A 1 88 ? -3.079 -6.893 -11.408 1.00 95.44 88 TRP A N 1
ATOM 567 C CA . TRP A 1 88 ? -3.860 -6.780 -10.179 1.00 95.44 88 TRP A CA 1
ATOM 568 C C . TRP A 1 88 ? -3.200 -7.506 -9.006 1.00 95.44 88 TRP A C 1
ATOM 570 O O . TRP A 1 88 ? -2.888 -8.694 -9.079 1.00 95.44 88 TRP A O 1
ATOM 580 N N . VAL A 1 89 ? -3.132 -6.820 -7.867 1.00 95.88 89 VAL A N 1
ATOM 581 C CA . VAL A 1 89 ? -2.888 -7.418 -6.552 1.00 95.88 89 VAL A CA 1
ATOM 582 C C . VAL A 1 89 ? -4.192 -7.397 -5.771 1.00 95.88 89 VAL A C 1
ATOM 584 O O . VAL A 1 89 ? -4.838 -6.356 -5.621 1.00 95.88 89 VAL A O 1
ATOM 587 N N . ARG A 1 90 ? -4.614 -8.561 -5.290 1.00 95.88 90 ARG A N 1
ATOM 588 C CA . ARG A 1 90 ? -5.904 -8.749 -4.624 1.00 95.88 90 ARG A CA 1
ATOM 589 C C . ARG A 1 90 ? -5.717 -9.484 -3.316 1.00 95.88 90 ARG A C 1
ATOM 591 O O . ARG A 1 90 ? -4.727 -10.189 -3.128 1.00 95.88 90 ARG A O 1
ATOM 598 N N . GLY A 1 91 ? -6.700 -9.380 -2.437 1.00 95.62 91 GLY A N 1
ATOM 599 C CA . GLY A 1 91 ? -6.655 -10.174 -1.229 1.00 95.62 91 GLY A CA 1
ATOM 600 C C . GLY A 1 91 ? -7.817 -9.989 -0.287 1.00 95.62 91 GLY A C 1
ATOM 601 O O . GLY A 1 91 ? -8.714 -9.173 -0.511 1.00 95.62 91 GLY A O 1
ATOM 602 N N . THR A 1 92 ? -7.746 -10.762 0.787 1.00 96.62 92 THR A N 1
ATOM 603 C CA . THR A 1 92 ? -8.542 -10.573 1.994 1.00 96.62 92 THR A CA 1
ATOM 604 C C . THR A 1 92 ? -7.605 -10.160 3.115 1.00 96.62 92 THR A C 1
ATOM 606 O O . THR A 1 92 ? -6.570 -10.782 3.335 1.00 96.62 92 THR A O 1
ATOM 609 N N . VAL A 1 93 ? -7.964 -9.087 3.804 1.00 97.44 93 VAL A N 1
ATOM 610 C CA . VAL A 1 93 ? -7.335 -8.672 5.051 1.00 97.44 93 VAL A CA 1
ATOM 611 C C . VAL A 1 93 ? -8.214 -9.144 6.190 1.00 97.44 93 VAL A C 1
ATOM 613 O O . VAL A 1 93 ? -9.419 -8.902 6.159 1.00 97.44 93 VAL A O 1
ATOM 616 N N . ARG A 1 94 ? -7.617 -9.795 7.183 1.00 97.81 94 ARG A N 1
ATOM 617 C CA . ARG A 1 94 ? -8.264 -10.247 8.414 1.00 97.81 94 ARG A CA 1
ATOM 618 C C . ARG A 1 94 ? -7.726 -9.466 9.600 1.00 97.81 94 ARG A C 1
ATOM 620 O O . ARG A 1 94 ? -6.546 -9.122 9.636 1.00 97.81 94 ARG A O 1
ATOM 627 N N . PHE A 1 95 ? -8.586 -9.190 10.564 1.00 97.50 95 PHE A N 1
ATOM 628 C CA . PHE A 1 95 ? -8.256 -8.412 11.751 1.00 97.50 95 PHE A CA 1
ATOM 629 C C . PHE A 1 95 ? -9.186 -8.781 12.906 1.00 97.50 95 PHE A C 1
ATOM 631 O O . PHE A 1 95 ? -10.257 -9.355 12.702 1.00 97.50 95 PHE A O 1
ATOM 638 N N . ASP A 1 96 ? -8.784 -8.434 14.127 1.00 96.06 96 ASP A N 1
ATOM 639 C CA . ASP A 1 96 ? -9.640 -8.605 15.296 1.00 96.06 96 ASP A CA 1
ATOM 640 C C . ASP A 1 96 ? -10.837 -7.643 15.232 1.00 96.06 96 ASP A C 1
ATOM 642 O O . ASP A 1 96 ? -10.699 -6.430 15.392 1.00 96.06 96 ASP A O 1
ATOM 646 N N . ALA A 1 97 ? -12.027 -8.198 14.999 1.00 94.75 97 ALA A N 1
ATOM 647 C CA . ALA A 1 97 ? -13.274 -7.445 14.945 1.00 94.75 97 ALA A CA 1
ATOM 648 C C . ALA A 1 97 ? -13.618 -6.765 16.281 1.00 94.75 97 ALA A C 1
ATOM 650 O O . ALA A 1 97 ? -14.264 -5.718 16.277 1.00 94.75 97 ALA A O 1
ATOM 651 N N . ALA A 1 98 ? -13.188 -7.329 17.420 1.00 94.94 98 ALA A N 1
ATOM 652 C CA . ALA A 1 98 ? -13.501 -6.794 18.747 1.00 94.94 98 ALA A CA 1
ATOM 653 C C . ALA A 1 98 ? -12.890 -5.406 18.984 1.00 94.94 98 ALA A C 1
ATOM 655 O O . ALA A 1 98 ? -13.371 -4.645 19.824 1.00 94.94 98 ALA A O 1
ATOM 656 N N . ARG A 1 99 ? -11.863 -5.062 18.207 1.00 92.56 99 ARG A N 1
ATOM 657 C CA . ARG A 1 99 ? -11.200 -3.762 18.223 1.00 92.56 99 ARG A CA 1
ATOM 658 C C . ARG A 1 99 ? -12.083 -2.624 17.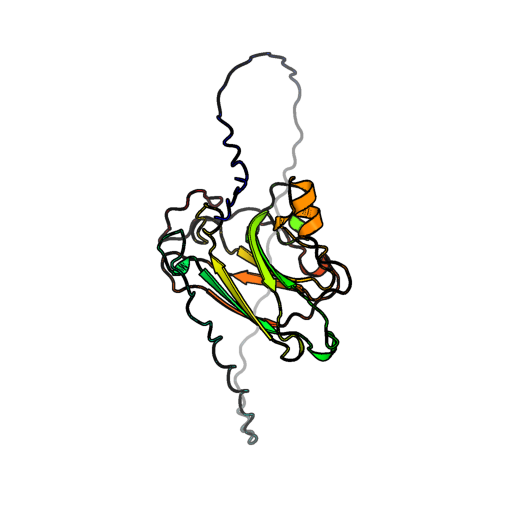714 1.00 92.56 99 ARG A C 1
ATOM 660 O O . ARG A 1 99 ? -11.894 -1.479 18.112 1.00 92.56 99 ARG A O 1
ATOM 667 N N . PHE A 1 100 ? -13.052 -2.927 16.854 1.00 93.62 100 PHE A N 1
ATOM 668 C CA . PHE A 1 100 ? -13.832 -1.919 16.150 1.00 93.62 100 PHE A CA 1
ATOM 669 C C . PHE A 1 100 ? -15.247 -1.827 16.723 1.00 93.62 100 PHE A C 1
ATOM 671 O O . PHE A 1 100 ? -16.117 -2.636 16.383 1.00 93.62 100 PHE A O 1
ATOM 678 N N . PRO A 1 101 ? -15.529 -0.833 17.586 1.00 88.31 101 PRO A N 1
ATOM 679 C CA . PRO A 1 101 ? -16.863 -0.655 18.130 1.00 88.31 101 PRO A CA 1
ATOM 680 C C . PRO A 1 101 ? -17.865 -0.322 17.019 1.00 88.31 101 PRO A C 1
ATOM 682 O O . PRO A 1 101 ? -17.531 0.246 15.972 1.00 88.31 101 PRO A O 1
ATOM 685 N N . LYS A 1 102 ? -19.137 -0.643 17.270 1.00 85.44 102 LYS A N 1
ATOM 686 C CA . LYS A 1 102 ? -20.234 -0.323 16.356 1.00 85.44 102 LYS A CA 1
ATOM 687 C C . LYS A 1 102 ? -20.271 1.183 16.074 1.00 85.44 102 LYS A C 1
ATOM 689 O O . LYS A 1 102 ? -20.348 1.983 17.000 1.00 85.44 102 LYS A O 1
ATOM 694 N N . GLY A 1 103 ? -20.281 1.545 14.793 1.00 85.38 103 GLY A N 1
ATOM 695 C CA . GLY A 1 103 ? -20.277 2.940 14.339 1.00 85.38 103 GLY A CA 1
ATOM 696 C C . GLY A 1 103 ? -18.887 3.502 14.038 1.00 85.38 103 GLY A C 1
ATOM 697 O O . GLY A 1 103 ? -18.809 4.617 13.533 1.00 85.38 103 GLY A O 1
ATOM 698 N N . SER A 1 104 ? -17.814 2.744 14.286 1.00 92.12 104 SER A N 1
ATOM 699 C CA . SER A 1 104 ? -16.498 3.069 13.729 1.00 92.12 104 SER A CA 1
ATOM 700 C C . SER A 1 104 ? -16.537 3.067 12.193 1.00 92.12 104 SER A C 1
ATOM 702 O O . SER A 1 104 ? -17.331 2.349 11.575 1.00 92.12 104 SER A O 1
ATOM 704 N N . ALA A 1 105 ? -15.688 3.893 11.579 1.00 94.44 105 ALA A N 1
ATOM 705 C CA . ALA A 1 105 ? -15.569 4.018 10.127 1.00 94.44 105 ALA A CA 1
ATOM 706 C C . ALA A 1 105 ? -14.112 3.827 9.655 1.00 94.44 105 ALA A C 1
ATOM 708 O O . ALA A 1 105 ? -13.587 4.703 8.966 1.00 94.44 105 ALA A O 1
ATOM 709 N N . PRO A 1 106 ? -13.450 2.710 10.019 1.00 97.31 106 PRO A N 1
ATOM 710 C CA . PRO A 1 106 ? -12.054 2.506 9.667 1.00 97.31 106 PRO A CA 1
ATOM 711 C C . PRO A 1 106 ? -11.876 2.325 8.154 1.00 97.31 106 PRO A C 1
ATOM 713 O O . PRO A 1 106 ? -12.769 1.849 7.436 1.00 97.31 106 PRO A O 1
ATOM 716 N N . VAL A 1 107 ? -10.693 2.676 7.662 1.00 98.44 107 VAL A N 1
ATOM 717 C CA . VAL A 1 107 ? -10.318 2.563 6.251 1.00 98.44 107 VAL A CA 1
ATOM 718 C C . VAL A 1 107 ? -9.092 1.672 6.134 1.00 98.44 107 VAL A C 1
ATOM 720 O O . VAL A 1 107 ? -8.057 1.936 6.729 1.00 98.44 107 VAL A O 1
ATOM 723 N N . LEU A 1 108 ? -9.177 0.631 5.306 1.00 98.50 108 LEU A N 1
ATOM 724 C CA . LEU A 1 108 ? -7.986 -0.102 4.898 1.00 98.50 108 LEU A CA 1
ATOM 725 C C . LEU A 1 108 ? -7.212 0.748 3.879 1.00 98.50 108 LEU A C 1
ATOM 727 O O . LEU A 1 108 ? -7.677 0.981 2.758 1.00 98.50 108 LEU A O 1
ATOM 731 N N . ARG A 1 109 ? -6.017 1.177 4.271 1.00 98.44 109 ARG A N 1
ATOM 732 C CA . ARG A 1 109 ? -4.985 1.770 3.427 1.00 98.44 109 ARG A CA 1
ATOM 733 C C . ARG A 1 109 ? -4.162 0.639 2.813 1.00 98.44 109 ARG A C 1
ATOM 735 O O . ARG A 1 109 ? -3.530 -0.154 3.510 1.00 98.44 109 ARG A O 1
ATOM 742 N N . VAL A 1 110 ? -4.199 0.543 1.488 1.00 98.25 110 VAL A N 1
ATOM 743 C CA . VAL A 1 110 ? -3.416 -0.422 0.709 1.00 98.25 110 VAL A CA 1
ATOM 744 C C . VAL A 1 110 ? -2.345 0.353 -0.032 1.00 98.25 110 VAL A C 1
ATOM 746 O O . VAL A 1 110 ? -2.681 1.196 -0.862 1.00 98.25 110 VAL A O 1
ATOM 749 N N . THR A 1 111 ? -1.070 0.073 0.226 1.00 97.81 111 THR A N 1
ATOM 750 C CA .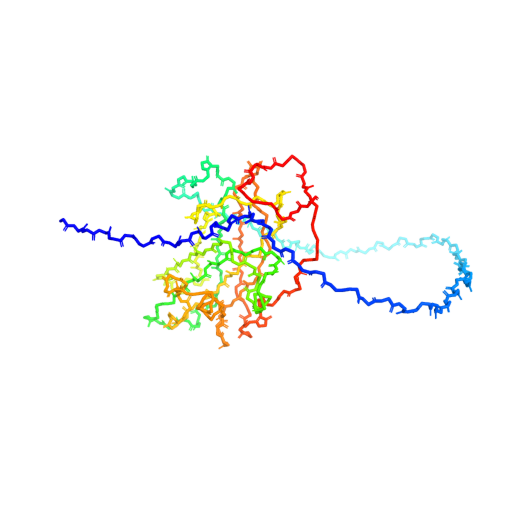 THR A 1 111 ? 0.027 0.678 -0.541 1.00 97.81 111 THR A CA 1
ATOM 751 C C . THR A 1 111 ? 0.915 -0.392 -1.148 1.00 97.81 111 THR A C 1
ATOM 753 O O . THR A 1 111 ? 1.296 -1.356 -0.487 1.00 97.81 111 THR A O 1
ATOM 756 N N . LEU A 1 112 ? 1.219 -0.221 -2.430 1.00 97.38 112 LEU A N 1
ATOM 757 C CA . LEU A 1 112 ? 2.168 -1.030 -3.172 1.00 97.38 112 LEU A CA 1
ATOM 758 C C . LEU A 1 112 ? 3.461 -0.228 -3.295 1.00 97.38 112 LEU A C 1
ATOM 760 O O . LEU A 1 112 ? 3.448 0.929 -3.728 1.00 97.38 112 LEU A O 1
ATOM 764 N N . ARG A 1 113 ? 4.570 -0.821 -2.869 1.00 96.38 113 ARG A N 1
ATOM 765 C CA . ARG A 1 113 ? 5.861 -0.148 -2.751 1.00 96.38 113 ARG A CA 1
ATOM 766 C C . ARG A 1 113 ? 6.960 -0.997 -3.343 1.00 96.38 113 ARG A C 1
ATOM 768 O O . ARG A 1 113 ? 6.955 -2.214 -3.197 1.00 96.38 113 ARG A O 1
ATOM 775 N N . HIS A 1 114 ? 7.923 -0.360 -3.978 1.00 95.00 114 HIS A N 1
ATOM 776 C CA . HIS A 1 114 ? 9.147 -1.036 -4.355 1.00 95.00 114 HIS A CA 1
ATOM 777 C C . HIS A 1 114 ? 10.049 -1.251 -3.144 1.00 95.00 114 HIS A C 1
ATOM 779 O O . HIS A 1 114 ? 10.028 -0.482 -2.183 1.00 95.00 114 HIS A O 1
ATOM 785 N N . GLN A 1 115 ? 10.896 -2.275 -3.227 1.00 91.75 115 GLN A N 1
ATOM 786 C CA . GLN A 1 115 ? 11.830 -2.624 -2.160 1.00 91.75 115 GLN A CA 1
ATOM 787 C C . GLN A 1 115 ? 13.068 -1.707 -2.072 1.00 91.75 115 GLN A C 1
ATOM 789 O O . GLN A 1 115 ? 13.853 -1.833 -1.133 1.00 91.75 115 GLN A O 1
ATOM 794 N N . PHE A 1 116 ? 13.271 -0.807 -3.038 1.00 92.56 116 PHE A N 1
ATOM 795 C CA . PHE A 1 116 ? 14.323 0.211 -2.995 1.00 92.56 116 PHE A CA 1
ATOM 796 C C . PHE A 1 116 ? 13.801 1.530 -2.405 1.00 92.56 116 PHE A C 1
ATOM 798 O O . PHE A 1 116 ? 12.594 1.749 -2.269 1.00 92.56 116 PHE A O 1
ATOM 805 N N . VAL A 1 117 ? 14.732 2.425 -2.075 1.00 92.81 117 VAL A N 1
ATOM 806 C CA . VAL A 1 117 ? 14.451 3.768 -1.553 1.00 92.81 117 VAL A CA 1
ATOM 807 C C . VAL A 1 117 ? 15.222 4.811 -2.353 1.00 92.81 117 VAL A C 1
ATOM 809 O O . VAL A 1 117 ? 16.377 4.597 -2.716 1.00 92.81 117 VAL A O 1
ATOM 812 N N . LEU A 1 118 ? 14.581 5.944 -2.627 1.00 91.50 118 LEU A N 1
ATOM 813 C CA . LEU A 1 118 ? 15.177 7.116 -3.276 1.00 91.50 118 LEU A CA 1
ATOM 814 C C . LEU A 1 118 ? 15.265 8.306 -2.316 1.00 91.50 118 LEU A C 1
ATOM 816 O O . LEU A 1 118 ? 16.069 9.216 -2.521 1.00 91.50 118 LEU A O 1
ATOM 820 N N . LYS A 1 119 ? 14.427 8.319 -1.274 1.00 93.00 119 LYS A N 1
ATOM 821 C CA . LYS A 1 119 ? 14.374 9.375 -0.261 1.00 93.00 119 LYS A CA 1
ATOM 822 C C . LYS A 1 119 ? 14.480 8.771 1.129 1.00 93.00 119 LYS A C 1
ATOM 824 O O . LYS A 1 119 ? 13.887 7.736 1.414 1.00 93.00 119 LYS A O 1
ATOM 829 N N . LYS A 1 120 ? 15.203 9.464 2.010 1.00 93.94 120 LYS A N 1
ATOM 830 C CA . LYS A 1 120 ? 15.285 9.105 3.428 1.00 93.94 120 LYS A CA 1
ATOM 831 C C . LYS A 1 120 ? 13.882 9.064 4.042 1.00 93.94 120 LYS A C 1
ATOM 833 O O . LYS A 1 120 ? 13.102 9.993 3.835 1.00 93.94 120 LYS A O 1
ATOM 838 N N . GLY A 1 121 ? 13.602 8.027 4.821 1.00 95.12 121 GLY A N 1
ATOM 839 C CA . GLY A 1 121 ? 12.316 7.775 5.462 1.00 95.12 121 GLY A CA 1
ATOM 840 C C . GLY A 1 121 ? 11.422 6.808 4.685 1.00 95.12 121 GLY A C 1
ATOM 841 O O . GLY A 1 121 ? 10.533 6.216 5.291 1.00 95.12 121 GLY A O 1
ATOM 842 N N . GLU A 1 122 ? 11.661 6.584 3.386 1.00 97.00 122 GLU A N 1
ATOM 843 C CA . GLU A 1 122 ? 10.906 5.584 2.617 1.00 97.00 122 GLU A CA 1
ATOM 844 C C . GLU A 1 122 ? 11.123 4.173 3.183 1.00 97.00 122 GLU A C 1
ATOM 846 O O . GLU A 1 122 ? 10.192 3.371 3.204 1.00 97.00 122 GLU A O 1
ATOM 851 N N . GLU A 1 123 ? 12.308 3.887 3.726 1.00 96.94 123 GLU A N 1
ATOM 852 C CA . GLU A 1 123 ? 12.638 2.620 4.381 1.00 96.94 123 GLU A CA 1
ATOM 853 C C . GLU A 1 123 ? 11.716 2.293 5.562 1.00 96.94 123 GLU A C 1
ATOM 855 O O . GLU A 1 123 ? 11.413 1.125 5.785 1.00 96.94 123 GLU A O 1
ATOM 860 N N . ALA A 1 124 ? 11.223 3.304 6.284 1.00 97.38 124 ALA A N 1
ATOM 861 C CA . ALA A 1 124 ? 10.381 3.114 7.466 1.00 97.38 124 ALA A CA 1
ATOM 862 C C . ALA A 1 124 ? 8.927 2.759 7.114 1.00 97.38 124 ALA A C 1
ATOM 864 O O . ALA A 1 124 ? 8.203 2.198 7.933 1.00 97.38 124 ALA A O 1
ATOM 865 N N . ILE A 1 125 ? 8.492 3.076 5.893 1.00 96.94 125 ILE A N 1
ATOM 866 C CA . ILE A 1 125 ? 7.110 2.890 5.426 1.00 96.94 125 ILE A CA 1
ATOM 867 C C . ILE A 1 125 ? 6.994 1.794 4.362 1.00 96.94 125 ILE A C 1
ATOM 869 O O . ILE A 1 125 ? 6.000 1.733 3.648 1.00 96.94 125 ILE A O 1
ATOM 873 N N . GLY A 1 126 ? 8.002 0.933 4.225 1.00 96.62 126 GLY A N 1
ATOM 874 C CA . GLY A 1 126 ? 7.976 -0.202 3.301 1.00 96.62 126 GLY A CA 1
ATOM 875 C C . GLY A 1 126 ? 8.562 0.073 1.917 1.00 96.62 126 GLY A C 1
ATOM 876 O O . GLY A 1 126 ? 8.389 -0.749 1.020 1.00 96.62 126 GLY A O 1
ATOM 877 N N . GLY A 1 127 ? 9.258 1.194 1.726 1.00 96.62 127 GLY A N 1
ATOM 878 C CA . GLY A 1 127 ? 9.996 1.528 0.508 1.00 96.62 127 GLY A CA 1
ATOM 879 C C . GLY A 1 127 ? 9.314 2.559 -0.393 1.00 96.62 127 GLY A C 1
ATOM 880 O O . GLY A 1 127 ? 8.370 3.258 0.006 1.00 96.62 127 GLY A O 1
ATOM 881 N N . ARG A 1 128 ? 9.821 2.685 -1.625 1.00 95.06 128 ARG A N 1
ATOM 882 C CA . ARG A 1 128 ? 9.368 3.689 -2.595 1.00 95.06 128 ARG A CA 1
ATOM 883 C C . ARG A 1 128 ? 7.928 3.426 -3.029 1.00 95.06 128 ARG A C 1
ATOM 885 O O . ARG A 1 128 ? 7.621 2.358 -3.546 1.00 95.06 128 ARG A O 1
ATOM 892 N N . LEU A 1 129 ? 7.053 4.417 -2.874 1.00 95.38 129 LEU A N 1
ATOM 893 C CA . LEU A 1 129 ? 5.653 4.310 -3.290 1.00 95.38 129 LEU A CA 1
ATOM 894 C C . LEU A 1 129 ? 5.535 4.069 -4.801 1.00 95.38 129 LEU A C 1
ATOM 896 O O . LEU A 1 129 ? 6.075 4.842 -5.590 1.00 95.38 129 LEU A O 1
ATOM 900 N N . HIS A 1 130 ? 4.805 3.017 -5.166 1.00 94.81 130 HIS A N 1
ATOM 901 C CA . HIS A 1 130 ? 4.394 2.730 -6.537 1.00 94.81 130 HIS A CA 1
ATOM 902 C C . HIS A 1 130 ? 2.928 3.121 -6.750 1.00 94.81 130 HIS A C 1
ATOM 904 O O . HIS A 1 130 ? 2.603 3.843 -7.686 1.00 94.81 130 HIS A O 1
ATOM 910 N N . GLY A 1 131 ? 2.048 2.706 -5.834 1.00 94.94 131 GLY A N 1
ATOM 911 C CA . GLY A 1 131 ? 0.645 3.099 -5.863 1.00 94.94 131 GLY A CA 1
ATOM 912 C C . GLY A 1 131 ? -0.087 2.848 -4.552 1.00 94.94 131 GLY A C 1
ATOM 913 O O . GLY A 1 131 ? 0.429 2.188 -3.650 1.00 94.94 131 GLY A O 1
ATOM 914 N N . TRP A 1 132 ? -1.298 3.386 -4.430 1.00 96.81 132 TRP A N 1
ATOM 915 C CA . TRP A 1 132 ? -2.140 3.222 -3.245 1.00 96.81 132 TRP A CA 1
ATOM 916 C C . TRP A 1 132 ? -3.628 3.110 -3.578 1.00 96.81 132 TRP A C 1
ATOM 918 O O . TRP A 1 132 ? -4.078 3.447 -4.674 1.00 96.81 132 TRP A O 1
ATOM 928 N N . LYS A 1 133 ? -4.397 2.614 -2.606 1.00 96.25 133 LYS A N 1
ATOM 929 C CA . LYS A 1 133 ? -5.856 2.575 -2.632 1.00 96.25 133 LYS A CA 1
ATOM 930 C C . LYS A 1 133 ? -6.427 2.654 -1.221 1.00 96.25 133 LYS A C 1
ATOM 932 O O . LYS A 1 133 ? -5.931 2.008 -0.303 1.00 96.25 133 LYS A O 1
ATOM 937 N N . ASN A 1 134 ? -7.535 3.375 -1.098 1.00 97.31 134 ASN A N 1
ATOM 938 C CA . ASN A 1 134 ? -8.321 3.482 0.123 1.00 97.31 134 ASN A CA 1
ATOM 939 C C . ASN A 1 134 ? -9.571 2.602 0.020 1.00 97.31 134 ASN A C 1
ATOM 941 O O . ASN A 1 134 ? -10.336 2.706 -0.943 1.00 97.31 134 ASN A O 1
ATOM 945 N N . VAL A 1 135 ? -9.779 1.716 0.994 1.00 97.12 135 VAL A N 1
ATOM 946 C CA . VAL A 1 135 ? -10.910 0.779 1.024 1.00 97.12 135 VAL A CA 1
ATOM 947 C C . VAL A 1 135 ? -11.700 0.975 2.321 1.00 97.12 135 VAL A C 1
ATOM 949 O O . VAL A 1 135 ? -11.285 0.483 3.369 1.00 97.12 135 VAL A O 1
ATOM 952 N N . PRO A 1 136 ? -12.852 1.671 2.281 1.00 97.38 136 PRO A N 1
ATOM 953 C CA . PRO A 1 136 ? -13.702 1.827 3.458 1.00 97.38 136 PRO A CA 1
ATOM 954 C C . PRO A 1 136 ? -14.193 0.474 3.990 1.00 97.38 136 PRO A C 1
ATOM 956 O O . PRO A 1 136 ? -14.781 -0.316 3.240 1.00 97.38 136 PRO A O 1
ATOM 959 N N . ILE A 1 137 ? -14.014 0.221 5.287 1.00 96.62 137 ILE A N 1
ATOM 960 C CA . ILE A 1 137 ? -14.452 -1.017 5.937 1.00 96.62 137 ILE A CA 1
ATOM 961 C C . ILE A 1 137 ? -15.889 -0.824 6.428 1.00 96.62 137 ILE A C 1
ATOM 963 O O . ILE A 1 137 ? -16.153 -0.319 7.512 1.00 96.62 137 ILE A O 1
ATOM 967 N N . LYS A 1 138 ? -16.857 -1.234 5.603 1.00 93.69 138 LYS A N 1
ATOM 968 C CA . LYS A 1 138 ? -18.292 -1.017 5.878 1.00 93.69 138 LYS A CA 1
ATOM 969 C C . LYS A 1 138 ? -18.872 -1.909 6.983 1.00 93.69 138 LYS A C 1
ATOM 971 O O . LYS A 1 138 ? -19.961 -1.618 7.466 1.00 93.69 138 LYS A O 1
ATOM 976 N N . LYS A 1 139 ? -18.207 -3.027 7.287 1.00 91.88 139 LYS A N 1
ATOM 977 C CA . LYS A 1 139 ? -18.649 -4.060 8.240 1.00 91.88 139 LYS A CA 1
ATOM 978 C C . LYS A 1 139 ? -17.467 -4.551 9.082 1.00 91.88 139 LYS A C 1
ATOM 980 O O . LYS A 1 139 ? -17.019 -5.688 8.885 1.00 91.88 139 LYS A O 1
ATOM 985 N N . PRO A 1 140 ? -16.887 -3.699 9.943 1.00 94.25 140 PRO A N 1
ATOM 986 C CA . PRO A 1 140 ? -15.710 -4.073 10.720 1.00 94.25 140 PRO A CA 1
ATOM 987 C C . PRO A 1 140 ? -15.974 -5.260 11.663 1.00 94.25 140 PRO A C 1
ATOM 989 O O . PRO A 1 140 ? -15.072 -6.047 11.924 1.00 94.25 140 PRO A O 1
ATOM 992 N N . GLU A 1 141 ? -17.225 -5.486 12.070 1.00 93.50 141 GLU A N 1
ATOM 993 C CA . GLU A 1 141 ? -17.638 -6.635 12.881 1.00 93.50 141 GLU A CA 1
ATOM 994 C C . GLU A 1 141 ? -17.410 -7.998 12.204 1.00 93.50 141 GLU A C 1
ATOM 996 O O . GLU A 1 141 ? -17.425 -9.028 12.871 1.00 93.50 141 GLU A O 1
ATOM 1001 N N . SER A 1 142 ? -17.203 -8.022 10.883 1.00 92.94 142 SER A N 1
ATOM 1002 C CA . SER A 1 142 ? -16.877 -9.254 10.156 1.00 92.94 142 SER A CA 1
ATOM 1003 C C . SER A 1 142 ? -15.432 -9.719 10.358 1.00 92.94 142 SER A C 1
ATOM 100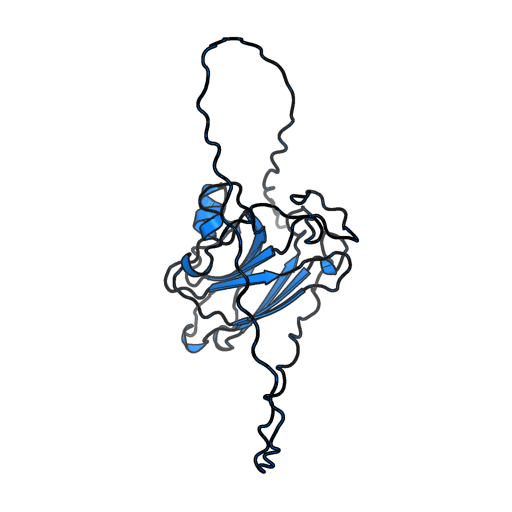5 O O . SER A 1 142 ? -15.120 -10.860 10.021 1.00 92.94 142 SER A O 1
ATOM 1007 N N . GLY A 1 143 ? -14.549 -8.848 10.864 1.00 95.00 143 GLY A N 1
ATOM 1008 C CA . GLY A 1 143 ? -13.122 -9.138 11.024 1.00 95.00 143 GLY A CA 1
ATOM 1009 C C . GLY A 1 143 ? -12.381 -9.352 9.703 1.00 95.00 143 GLY A C 1
ATOM 1010 O O . GLY A 1 143 ? -11.276 -9.892 9.704 1.00 95.00 143 GLY A O 1
ATOM 1011 N N . ALA A 1 144 ? -12.989 -8.988 8.568 1.00 95.69 144 ALA A N 1
ATOM 1012 C CA . ALA A 1 144 ? -12.386 -9.159 7.258 1.00 95.69 144 ALA A CA 1
ATOM 1013 C C . ALA A 1 144 ? -12.816 -8.085 6.251 1.00 95.69 144 ALA A C 1
ATOM 1015 O O . ALA A 1 144 ? -13.950 -7.606 6.246 1.00 95.69 144 ALA A O 1
ATOM 1016 N N . VAL A 1 145 ? -11.916 -7.736 5.335 1.00 95.50 145 VAL A N 1
ATOM 1017 C CA . VAL A 1 145 ? -12.203 -6.852 4.202 1.00 95.50 145 VAL A CA 1
ATOM 1018 C C . VAL A 1 145 ? -11.413 -7.294 2.976 1.00 95.50 145 VAL A C 1
ATOM 1020 O O . VAL A 1 145 ? -10.231 -7.616 3.058 1.00 95.50 145 VAL A O 1
ATOM 1023 N N . THR A 1 146 ? -12.060 -7.319 1.815 1.00 95.25 146 THR A N 1
ATOM 1024 C CA . THR A 1 146 ? -11.385 -7.627 0.550 1.00 95.25 146 THR A CA 1
ATOM 1025 C C . THR A 1 146 ? -10.853 -6.367 -0.115 1.00 95.25 146 THR A C 1
ATOM 1027 O O . THR A 1 146 ? -11.529 -5.336 -0.110 1.00 95.25 146 THR A O 1
ATOM 1030 N N . PHE A 1 147 ? -9.710 -6.467 -0.785 1.00 95.31 147 PHE A N 1
ATOM 1031 C CA . PHE A 1 147 ? -9.149 -5.388 -1.591 1.00 95.31 147 PHE A CA 1
ATOM 1032 C C . PHE A 1 147 ? -8.719 -5.875 -2.978 1.00 95.31 147 PHE A C 1
ATOM 1034 O O . PHE A 1 147 ? -8.497 -7.062 -3.221 1.00 95.31 147 PHE A O 1
ATOM 1041 N N . ALA A 1 148 ? -8.589 -4.916 -3.889 1.00 95.38 148 ALA A N 1
ATOM 1042 C CA . ALA A 1 148 ? -7.984 -5.095 -5.202 1.00 95.38 148 ALA A CA 1
ATOM 1043 C C . ALA A 1 148 ? -7.341 -3.772 -5.620 1.00 95.38 148 ALA A C 1
ATOM 1045 O O . ALA A 1 148 ? -8.040 -2.755 -5.677 1.00 95.38 148 ALA A O 1
ATOM 1046 N N . ILE A 1 149 ? -6.043 -3.780 -5.898 1.00 95.38 149 ILE A N 1
ATOM 1047 C CA . ILE A 1 149 ? -5.270 -2.641 -6.395 1.00 95.38 149 ILE A CA 1
ATOM 1048 C C . ILE A 1 149 ? -4.627 -3.032 -7.727 1.00 95.38 149 ILE A C 1
ATOM 1050 O O . ILE A 1 149 ? -4.108 -4.135 -7.869 1.00 95.38 149 ILE A O 1
ATOM 1054 N N . ASP A 1 150 ? -4.729 -2.150 -8.713 1.00 94.44 150 ASP A N 1
ATOM 1055 C CA . ASP A 1 150 ? -4.082 -2.306 -10.015 1.00 94.44 150 ASP A CA 1
ATOM 1056 C C . ASP A 1 150 ? -2.757 -1.555 -9.960 1.00 94.44 150 ASP A C 1
ATOM 1058 O O . ASP A 1 150 ? -2.758 -0.361 -9.650 1.00 94.44 150 ASP A O 1
ATOM 1062 N N . MET A 1 151 ? -1.643 -2.236 -10.244 1.00 92.25 151 MET A N 1
ATOM 1063 C CA . MET A 1 151 ? -0.322 -1.598 -10.238 1.00 92.25 151 MET A CA 1
ATOM 1064 C C . MET A 1 151 ? -0.285 -0.402 -11.204 1.00 92.25 151 MET A C 1
ATOM 1066 O O . MET A 1 151 ? 0.329 0.618 -10.928 1.00 92.25 151 MET A O 1
ATOM 1070 N N . CYS A 1 152 ? -1.059 -0.472 -12.288 1.00 91.19 152 CYS A N 1
ATOM 1071 C CA . CYS A 1 152 ? -1.062 0.539 -13.334 1.00 91.19 152 CYS A CA 1
ATOM 1072 C C . CYS A 1 152 ? -2.098 1.649 -13.113 1.00 91.19 152 CYS A C 1
ATOM 1074 O O . CYS A 1 152 ? -2.228 2.536 -13.958 1.00 91.19 152 CYS A O 1
ATOM 1076 N N . ALA A 1 153 ? -2.839 1.641 -11.996 1.00 86.50 153 ALA A N 1
ATOM 1077 C CA . ALA A 1 153 ? -3.877 2.642 -11.726 1.00 86.50 153 ALA A CA 1
ATOM 1078 C C . ALA A 1 153 ? -3.334 4.080 -11.691 1.00 86.50 153 ALA A C 1
ATOM 1080 O O . ALA A 1 153 ? -4.082 5.024 -11.938 1.00 86.50 153 ALA A O 1
ATOM 1081 N N . MET A 1 154 ? -2.041 4.241 -11.399 1.00 85.69 154 MET A N 1
ATOM 1082 C CA . MET A 1 154 ? -1.357 5.538 -11.340 1.00 85.69 154 MET A CA 1
ATOM 1083 C C . MET A 1 154 ? -0.537 5.852 -12.593 1.00 85.69 154 MET A C 1
ATOM 1085 O O . MET A 1 154 ? 0.238 6.801 -12.599 1.00 85.69 154 MET A O 1
ATOM 1089 N N . GLY A 1 155 ? -0.753 5.094 -13.672 1.00 82.88 155 GLY A N 1
ATOM 1090 C CA . GLY A 1 155 ? -0.233 5.406 -15.002 1.00 82.88 155 GLY A CA 1
ATOM 1091 C C . GLY A 1 155 ? 1.153 4.852 -15.320 1.00 82.88 155 GLY A C 1
ATOM 1092 O O . GLY A 1 155 ? 1.649 5.144 -16.403 1.00 82.88 155 GLY A O 1
ATOM 1093 N N . THR A 1 156 ? 1.747 4.048 -14.433 1.00 85.69 156 THR A N 1
ATOM 1094 C CA . THR A 1 156 ? 3.077 3.460 -14.643 1.00 85.69 156 THR A CA 1
ATOM 1095 C C . THR A 1 156 ? 3.040 1.949 -14.439 1.00 85.69 156 THR A C 1
ATOM 1097 O O . THR A 1 156 ? 2.661 1.466 -13.375 1.00 85.69 156 THR A O 1
ATOM 1100 N N . ALA A 1 157 ? 3.468 1.195 -15.445 1.00 87.44 157 ALA A N 1
ATOM 1101 C CA . ALA A 1 157 ? 3.685 -0.241 -15.377 1.00 87.44 157 ALA A CA 1
ATOM 1102 C C . ALA A 1 157 ? 5.113 -0.537 -14.911 1.00 87.44 157 ALA A C 1
ATOM 1104 O O . ALA A 1 157 ? 6.074 -0.108 -15.550 1.00 87.44 157 ALA A O 1
ATOM 1105 N N . MET A 1 158 ? 5.272 -1.307 -13.833 1.00 90.44 158 MET A N 1
ATOM 1106 C CA . MET A 1 158 ? 6.591 -1.736 -13.353 1.00 90.44 158 MET A CA 1
ATOM 110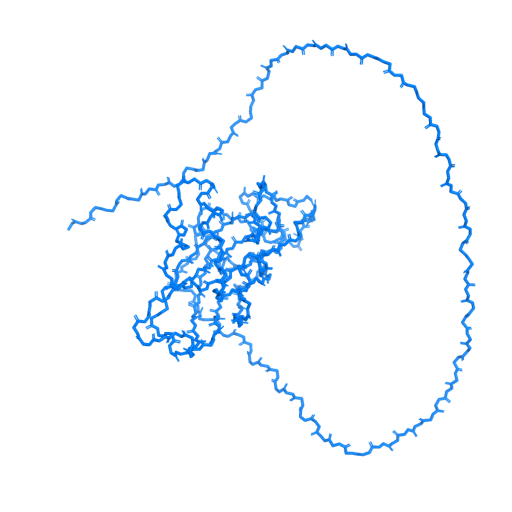7 C C . MET A 1 158 ? 6.545 -3.186 -12.898 1.00 90.44 158 MET A C 1
ATOM 1109 O O . MET A 1 158 ? 6.148 -3.475 -11.784 1.00 90.44 158 MET A O 1
ATOM 1113 N N . TRP A 1 159 ? 6.922 -4.124 -13.752 1.00 93.75 159 TRP A N 1
ATOM 1114 C CA . TRP A 1 159 ? 6.742 -5.547 -13.457 1.00 93.75 159 TRP A CA 1
ATOM 1115 C C . TRP A 1 159 ? 7.843 -6.095 -12.550 1.00 93.75 159 TRP A C 1
ATOM 1117 O O . TRP A 1 159 ? 8.975 -5.604 -12.593 1.00 93.75 159 TRP A O 1
ATOM 1127 N N . SER A 1 160 ? 7.537 -7.120 -11.751 1.00 93.25 160 SER A N 1
ATOM 1128 C CA . SER A 1 160 ? 8.510 -7.721 -10.829 1.00 93.25 160 SER A CA 1
ATOM 1129 C C . SER A 1 160 ? 9.700 -8.348 -11.548 1.00 93.25 160 SER A C 1
ATOM 1131 O O . SER A 1 160 ? 10.805 -8.366 -11.014 1.00 93.25 160 SER A O 1
ATOM 1133 N N . GLU A 1 161 ? 9.523 -8.776 -12.793 1.00 93.19 161 GLU A N 1
ATOM 1134 C CA . GLU A 1 161 ? 10.607 -9.269 -13.636 1.00 93.19 161 GLU A CA 1
ATOM 1135 C C . GLU A 1 161 ? 11.692 -8.210 -13.889 1.00 93.19 161 GLU A C 1
ATOM 1137 O O . GLU A 1 161 ? 12.847 -8.555 -14.115 1.00 93.19 161 GLU A O 1
ATOM 1142 N N . GLU A 1 162 ? 11.352 -6.921 -13.829 1.00 90.88 162 GLU A N 1
ATOM 1143 C CA . GLU A 1 162 ? 12.285 -5.810 -14.062 1.00 90.88 162 GLU A CA 1
ATOM 1144 C C . GLU A 1 162 ? 12.537 -4.944 -12.817 1.00 90.88 162 GLU A C 1
ATOM 1146 O O . GLU A 1 162 ? 13.373 -4.039 -12.856 1.00 90.88 162 GLU A O 1
ATOM 1151 N N . ASN A 1 163 ? 11.821 -5.206 -11.718 1.00 91.00 163 ASN A N 1
ATOM 1152 C CA . ASN A 1 163 ? 11.792 -4.343 -10.531 1.00 91.00 163 ASN A CA 1
ATOM 1153 C C . ASN A 1 163 ? 11.791 -5.096 -9.185 1.00 91.00 163 ASN A C 1
ATOM 1155 O O . ASN A 1 163 ? 11.698 -4.445 -8.143 1.00 91.00 163 ASN A O 1
ATOM 1159 N N . ASP A 1 164 ? 11.918 -6.429 -9.207 1.00 92.38 164 ASP A N 1
ATOM 1160 C CA . ASP A 1 164 ? 11.796 -7.337 -8.054 1.00 92.38 164 ASP A CA 1
ATOM 1161 C C . ASP A 1 164 ? 10.384 -7.336 -7.419 1.00 92.38 164 ASP A C 1
ATOM 1163 O O . ASP A 1 164 ? 9.431 -6.721 -7.913 1.00 92.38 164 ASP A O 1
ATOM 1167 N N . ALA A 1 165 ? 10.213 -8.084 -6.333 1.00 93.62 165 ALA A N 1
ATOM 1168 C CA . ALA A 1 165 ? 8.981 -8.123 -5.566 1.00 93.62 165 ALA A CA 1
ATOM 1169 C C . ALA A 1 165 ? 8.623 -6.742 -4.991 1.00 93.62 165 ALA A C 1
ATOM 1171 O O . ALA A 1 165 ? 9.471 -5.955 -4.559 1.00 93.62 165 ALA A O 1
ATOM 1172 N N . PHE A 1 166 ? 7.323 -6.488 -4.903 1.00 95.94 166 PHE A N 1
ATOM 1173 C CA . PHE A 1 166 ? 6.772 -5.325 -4.228 1.00 95.94 166 PHE A CA 1
ATOM 1174 C C . PHE A 1 166 ? 6.518 -5.625 -2.756 1.00 95.94 166 PHE A C 1
ATOM 1176 O O . PHE A 1 166 ? 6.072 -6.714 -2.397 1.00 95.94 166 PHE A O 1
ATOM 1183 N N . ASN A 1 167 ? 6.707 -4.623 -1.907 1.00 97.88 167 ASN A N 1
ATOM 1184 C CA . ASN A 1 167 ? 6.144 -4.600 -0.570 1.00 97.88 167 ASN A CA 1
ATOM 1185 C C . ASN A 1 167 ? 4.700 -4.098 -0.654 1.00 97.88 167 ASN A C 1
ATOM 1187 O O . ASN A 1 167 ? 4.432 -2.962 -1.046 1.00 97.88 167 ASN A O 1
ATOM 1191 N N . LEU A 1 168 ? 3.764 -4.953 -0.271 1.00 98.25 168 LEU A N 1
ATOM 1192 C CA . LEU A 1 168 ? 2.376 -4.607 -0.040 1.00 98.25 168 LEU A CA 1
ATOM 1193 C C . LEU A 1 168 ? 2.208 -4.287 1.448 1.00 98.25 168 LEU A C 1
ATOM 1195 O O . LEU A 1 168 ? 2.322 -5.174 2.294 1.00 98.25 168 LEU A O 1
ATOM 1199 N N . VAL A 1 169 ? 1.933 -3.024 1.760 1.00 98.31 169 VAL A N 1
ATOM 1200 C CA . VAL A 1 169 ? 1.603 -2.585 3.119 1.00 98.31 169 VAL A CA 1
ATOM 1201 C C . VAL A 1 169 ? 0.091 -2.451 3.231 1.00 98.31 169 VAL A C 1
ATOM 1203 O O . VAL A 1 169 ? -0.542 -1.734 2.451 1.00 98.31 169 VAL A O 1
ATOM 1206 N N . LEU A 1 170 ? -0.470 -3.166 4.200 1.00 98.56 170 LEU A N 1
ATOM 1207 C CA . LEU A 1 170 ? -1.889 -3.213 4.522 1.00 98.56 170 LEU A CA 1
ATOM 1208 C C . LEU A 1 170 ? -2.057 -2.652 5.927 1.00 98.56 170 LEU A C 1
ATOM 1210 O O . LEU A 1 170 ? -1.507 -3.208 6.873 1.00 98.56 170 LEU A O 1
ATOM 1214 N N . HIS A 1 171 ? -2.788 -1.554 6.049 1.00 98.31 171 HIS A N 1
ATOM 1215 C CA . HIS A 1 171 ? -2.886 -0.773 7.277 1.00 98.31 171 HIS A CA 1
ATOM 1216 C C . HIS A 1 171 ? -4.334 -0.336 7.492 1.00 98.31 171 HIS A C 1
ATOM 1218 O O . HIS A 1 171 ? -4.952 0.193 6.574 1.00 98.31 171 HIS A O 1
ATOM 1224 N N . ILE A 1 172 ? -4.903 -0.598 8.668 1.00 98.38 172 ILE A N 1
ATOM 1225 C CA . ILE A 1 172 ? -6.218 -0.068 9.036 1.00 98.38 172 ILE A CA 1
ATOM 1226 C C . ILE A 1 172 ? -6.020 1.267 9.745 1.00 98.38 172 ILE A C 1
ATOM 1228 O O . ILE A 1 172 ? -5.562 1.288 10.881 1.00 98.38 172 ILE A O 1
ATOM 1232 N N . ASP A 1 173 ? -6.404 2.332 9.052 1.00 97.50 173 ASP A N 1
ATOM 1233 C CA . ASP A 1 173 ? -6.478 3.697 9.561 1.00 97.50 173 ASP A CA 1
ATOM 1234 C C . ASP A 1 173 ? -7.825 3.891 10.267 1.00 97.50 173 ASP A C 1
ATOM 1236 O O . ASP A 1 173 ? -8.895 3.704 9.665 1.00 97.50 173 ASP A O 1
ATOM 1240 N N . GLU A 1 174 ? -7.771 4.198 11.558 1.00 94.94 174 GLU A N 1
ATOM 1241 C CA . GLU A 1 174 ? -8.953 4.248 12.420 1.00 94.94 174 GLU A CA 1
ATOM 1242 C C . GLU A 1 174 ? -9.573 5.638 12.528 1.00 94.94 174 GLU A C 1
ATOM 1244 O O . GLU A 1 174 ? -10.780 5.745 12.773 1.00 94.94 174 GLU A O 1
ATOM 1249 N N . ASP A 1 175 ? -8.776 6.689 12.343 1.00 93.75 175 ASP A N 1
ATOM 1250 C CA . ASP A 1 175 ? -9.177 8.080 12.571 1.00 93.75 175 ASP A CA 1
ATOM 1251 C C . ASP A 1 175 ? -9.186 8.946 11.299 1.00 93.75 175 ASP A C 1
ATOM 1253 O O . ASP A 1 175 ? -9.692 10.071 11.309 1.00 93.75 175 ASP A O 1
ATOM 1257 N N . GLY A 1 176 ? -8.720 8.390 10.181 1.00 94.56 176 GLY A N 1
ATOM 1258 C CA . GLY A 1 176 ? -8.686 9.012 8.864 1.00 94.56 176 GLY A CA 1
ATOM 1259 C C . GLY A 1 176 ? -7.404 9.792 8.570 1.00 94.56 176 GLY A C 1
ATOM 1260 O O . GLY A 1 176 ? -7.327 10.417 7.509 1.00 94.56 176 GLY A O 1
ATOM 1261 N N . SER A 1 177 ? -6.414 9.782 9.464 1.00 95.44 177 SER A N 1
ATOM 1262 C CA . SER A 1 177 ? -5.213 10.618 9.373 1.00 95.44 177 SER A CA 1
ATOM 1263 C C . SER A 1 177 ? -4.223 10.195 8.277 1.00 95.44 177 SER A C 1
ATOM 1265 O O . SER A 1 177 ? -3.382 11.005 7.871 1.00 95.44 177 SER A O 1
ATOM 1267 N N . ASN A 1 178 ? -4.356 8.981 7.732 1.00 97.56 178 ASN A N 1
ATOM 1268 C CA . ASN A 1 178 ? -3.435 8.377 6.764 1.00 97.56 178 ASN A CA 1
ATOM 1269 C C . ASN A 1 178 ? -3.974 8.362 5.326 1.00 97.56 178 ASN A C 1
ATOM 1271 O O . ASN A 1 178 ? -3.781 7.419 4.550 1.00 97.56 178 ASN A O 1
ATOM 1275 N N . ASN A 1 179 ? -4.681 9.423 4.937 1.00 97.25 179 ASN A N 1
ATOM 1276 C CA . ASN A 1 179 ? -5.267 9.520 3.608 1.00 97.25 179 ASN A CA 1
ATOM 1277 C C . ASN A 1 179 ? -4.278 10.003 2.535 1.00 97.25 179 ASN A C 1
ATOM 1279 O O . ASN A 1 179 ? -4.134 11.199 2.304 1.00 97.25 179 ASN A O 1
ATOM 1283 N N . LEU A 1 180 ? -3.658 9.076 1.799 1.00 96.31 180 LEU A N 1
ATOM 1284 C CA . LEU A 1 180 ? -2.741 9.414 0.697 1.00 96.31 180 LEU A CA 1
ATOM 1285 C C . LEU A 1 180 ? -3.383 10.187 -0.471 1.00 96.31 180 LEU A C 1
ATOM 1287 O O . LEU A 1 180 ? -2.650 10.824 -1.223 1.00 96.31 180 LEU A O 1
ATOM 1291 N N . ASP A 1 181 ? -4.716 10.209 -0.599 1.00 96.31 181 ASP A N 1
ATOM 1292 C CA . ASP A 1 181 ? -5.394 11.051 -1.602 1.00 96.31 181 ASP A CA 1
ATOM 1293 C C . ASP A 1 181 ? -5.243 12.556 -1.298 1.00 96.31 181 ASP A C 1
ATOM 1295 O O . ASP A 1 181 ? -5.468 13.395 -2.169 1.00 96.31 181 ASP A O 1
ATOM 1299 N N . GLU A 1 182 ? -4.847 12.909 -0.071 1.00 96.75 182 GLU A N 1
ATOM 1300 C CA . GLU A 1 182 ? -4.625 14.289 0.378 1.00 96.75 182 GLU A CA 1
ATOM 1301 C C . GLU A 1 182 ? -3.160 14.731 0.251 1.00 96.75 182 GLU A C 1
ATOM 1303 O O . GLU A 1 182 ? -2.823 15.874 0.567 1.00 96.75 182 GLU A O 1
ATOM 1308 N N . ALA A 1 183 ? -2.268 13.850 -0.213 1.00 95.75 183 ALA A N 1
ATOM 1309 C CA . ALA A 1 183 ? -0.857 14.172 -0.356 1.00 95.75 183 ALA A CA 1
ATOM 1310 C C . ALA A 1 183 ? -0.626 15.184 -1.491 1.00 95.75 183 ALA A C 1
ATOM 1312 O O . ALA A 1 183 ? -0.973 14.934 -2.645 1.00 95.75 183 ALA A O 1
ATOM 1313 N N . GLN A 1 184 ? 0.024 16.311 -1.184 1.00 95.25 184 GLN A N 1
ATOM 1314 C CA . GLN A 1 184 ? 0.398 17.326 -2.182 1.00 95.25 184 GLN A CA 1
ATOM 1315 C C . GLN A 1 184 ? 1.906 17.375 -2.424 1.00 95.25 184 GLN A C 1
ATOM 1317 O O . GLN A 1 184 ? 2.375 17.826 -3.468 1.00 95.25 184 GLN A O 1
ATOM 1322 N N . THR A 1 185 ? 2.680 16.899 -1.455 1.00 93.19 185 THR A N 1
ATOM 1323 C CA . THR A 1 185 ? 4.136 16.886 -1.486 1.00 93.19 185 THR A CA 1
ATOM 1324 C C . THR A 1 185 ? 4.677 15.503 -1.143 1.00 93.19 185 THR A C 1
ATOM 1326 O O . THR A 1 185 ? 4.000 14.649 -0.575 1.00 93.19 185 THR A O 1
ATOM 1329 N N . ASN A 1 186 ? 5.961 15.281 -1.424 1.00 88.62 186 ASN A N 1
ATOM 1330 C CA . ASN A 1 186 ? 6.630 14.053 -0.992 1.00 88.62 186 ASN A CA 1
ATOM 1331 C C . ASN A 1 186 ? 6.700 13.923 0.538 1.00 88.62 186 ASN A C 1
ATOM 1333 O O . ASN A 1 186 ? 6.716 12.808 1.048 1.00 88.62 186 ASN A O 1
ATOM 1337 N N . ALA A 1 187 ? 6.754 15.043 1.264 1.00 93.00 187 ALA A N 1
ATOM 1338 C CA . ALA A 1 187 ? 6.715 15.023 2.721 1.00 93.00 187 ALA A CA 1
ATOM 1339 C C . ALA A 1 187 ? 5.343 14.547 3.221 1.00 93.00 187 ALA A C 1
ATOM 1341 O O . ALA A 1 187 ? 5.286 13.742 4.149 1.00 93.00 187 ALA A O 1
ATOM 1342 N N . ASP A 1 188 ? 4.261 14.965 2.556 1.00 96.00 188 ASP A N 1
ATOM 1343 C CA . ASP A 1 188 ? 2.917 14.468 2.858 1.00 96.00 188 ASP A CA 1
ATOM 1344 C C . ASP A 1 188 ? 2.817 12.973 2.598 1.00 96.00 188 ASP A C 1
ATOM 1346 O O . ASP A 1 188 ? 2.302 12.263 3.448 1.00 96.00 188 ASP A O 1
ATOM 1350 N N . VAL A 1 189 ? 3.368 12.476 1.484 1.00 93.44 189 VAL A N 1
ATOM 1351 C CA . VAL A 1 189 ? 3.392 11.033 1.201 1.00 93.44 189 VAL A CA 1
ATOM 1352 C C . VAL A 1 189 ? 4.067 10.259 2.330 1.00 93.44 189 VAL A C 1
ATOM 1354 O O . VAL A 1 189 ? 3.524 9.252 2.769 1.00 93.44 189 VAL A O 1
ATOM 1357 N N . LEU A 1 190 ? 5.229 10.712 2.815 1.00 94.56 190 LEU A N 1
ATOM 1358 C CA . LEU A 1 190 ? 5.930 10.036 3.911 1.00 94.56 190 LEU A CA 1
ATOM 1359 C C . LEU A 1 190 ? 5.116 10.054 5.208 1.00 94.56 190 LEU A C 1
ATOM 1361 O O . LEU A 1 190 ? 5.035 9.036 5.888 1.00 94.56 190 LEU A O 1
ATOM 1365 N N . ARG A 1 191 ? 4.503 11.197 5.534 1.00 96.12 191 ARG A N 1
ATOM 1366 C CA . ARG A 1 191 ? 3.695 11.363 6.747 1.00 96.12 191 ARG A CA 1
ATOM 1367 C C . ARG A 1 191 ? 2.405 10.544 6.687 1.00 96.12 191 ARG A C 1
ATOM 1369 O O . ARG A 1 191 ? 2.133 9.780 7.597 1.00 96.12 191 ARG A O 1
ATOM 1376 N N . LEU A 1 192 ? 1.624 10.697 5.621 1.00 97.44 192 LEU A N 1
ATOM 1377 C CA . LEU A 1 192 ? 0.320 10.054 5.435 1.00 97.44 192 LEU A CA 1
ATOM 1378 C C . LEU A 1 192 ? 0.443 8.540 5.245 1.00 97.44 192 LEU A C 1
ATOM 1380 O O . LEU A 1 192 ? -0.497 7.816 5.533 1.00 97.44 192 LEU A O 1
ATOM 1384 N N . ALA A 1 193 ? 1.588 8.045 4.777 1.00 95.19 193 ALA A N 1
ATOM 1385 C CA . ALA A 1 193 ? 1.840 6.615 4.650 1.00 95.19 193 ALA A CA 1
ATOM 1386 C C . ALA A 1 193 ? 2.296 5.920 5.937 1.00 95.19 193 ALA A C 1
ATOM 1388 O O . ALA A 1 193 ? 2.375 4.691 5.947 1.00 95.19 193 ALA A O 1
ATOM 1389 N N . ALA A 1 194 ? 2.706 6.675 6.955 1.00 95.94 194 ALA A N 1
ATOM 1390 C CA . ALA A 1 194 ? 3.249 6.102 8.172 1.00 95.94 194 ALA A CA 1
ATOM 1391 C C . ALA A 1 194 ? 2.097 5.608 9.058 1.00 95.94 194 ALA A C 1
ATOM 1393 O O . ALA A 1 194 ? 1.321 6.445 9.506 1.00 95.94 194 ALA A O 1
ATOM 1394 N N . PRO A 1 195 ? 1.971 4.294 9.319 1.00 96.00 195 PRO A N 1
ATOM 1395 C CA . PRO A 1 195 ? 0.947 3.798 10.232 1.00 96.00 195 PRO A CA 1
ATOM 1396 C C . PRO A 1 195 ? 1.191 4.346 11.637 1.00 96.00 195 PRO A C 1
ATOM 1398 O O . PRO A 1 195 ? 2.335 4.330 12.121 1.00 96.00 195 PRO A O 1
ATOM 1401 N N . ASP A 1 196 ? 0.128 4.797 12.298 1.00 96.19 196 ASP A N 1
ATOM 1402 C CA . ASP A 1 196 ? 0.241 5.308 13.653 1.00 96.19 196 ASP A CA 1
ATOM 1403 C C . ASP A 1 196 ? 0.425 4.170 14.658 1.00 96.19 196 ASP A C 1
ATOM 1405 O O . ASP A 1 196 ? 0.036 3.012 14.464 1.00 96.19 196 ASP A O 1
ATOM 1409 N N . LYS A 1 197 ? 1.079 4.491 15.777 1.00 96.06 197 LYS A N 1
ATOM 1410 C CA . LYS A 1 197 ? 1.290 3.506 16.834 1.00 96.06 197 LYS A CA 1
ATOM 1411 C C . LYS A 1 197 ? -0.054 3.097 17.425 1.00 96.06 197 LYS A C 1
ATOM 1413 O O . LYS A 1 197 ? -0.847 3.931 17.847 1.00 96.06 197 LYS A O 1
ATOM 1418 N N . GLY A 1 198 ? -0.242 1.793 17.545 1.00 96.25 198 GLY A N 1
ATOM 1419 C CA . GLY A 1 198 ? -1.477 1.177 17.981 1.00 96.25 198 GLY A CA 1
ATOM 1420 C C . GLY A 1 198 ? -2.258 0.601 16.813 1.00 96.25 198 GLY A C 1
ATOM 1421 O O . GLY A 1 198 ? -2.891 -0.424 17.022 1.00 96.25 198 GLY A O 1
ATOM 1422 N N . GLU A 1 199 ? -2.209 1.176 15.610 1.00 96.81 199 GLU A N 1
ATOM 1423 C CA . GLU A 1 199 ? -3.015 0.747 14.458 1.00 96.81 199 GLU A CA 1
ATOM 1424 C C . GLU A 1 199 ? -2.571 -0.592 13.868 1.00 96.81 199 GLU A C 1
ATOM 1426 O O . GLU A 1 199 ? -1.397 -0.953 13.906 1.00 96.81 199 GLU A O 1
ATOM 1431 N N . LEU A 1 200 ? -3.520 -1.351 13.314 1.00 98.00 200 LEU A N 1
ATOM 1432 C CA . LEU A 1 200 ? -3.236 -2.666 12.744 1.00 98.00 200 LEU A CA 1
ATOM 1433 C C . LEU A 1 200 ? -2.560 -2.536 11.381 1.00 98.00 200 LEU A C 1
ATOM 1435 O O . LEU A 1 200 ? -3.131 -1.968 10.448 1.00 98.00 200 LEU A O 1
ATOM 1439 N N . VAL A 1 201 ? -1.382 -3.136 11.237 1.00 98.12 201 VAL A N 1
ATOM 1440 C CA . VAL A 1 201 ? -0.611 -3.094 9.995 1.00 98.12 201 VAL A CA 1
ATOM 1441 C C . VAL A 1 201 ? 0.140 -4.399 9.730 1.00 98.12 201 VAL A C 1
ATOM 1443 O O . VAL A 1 201 ? 0.511 -5.139 10.643 1.00 98.12 201 VAL A O 1
ATOM 1446 N N . LYS A 1 202 ? 0.373 -4.693 8.449 1.00 98.25 202 LYS A N 1
ATOM 1447 C CA . LYS A 1 202 ? 1.262 -5.759 7.985 1.00 98.25 202 LYS A CA 1
ATOM 1448 C C . LYS A 1 202 ? 1.952 -5.344 6.692 1.00 98.25 202 LYS A C 1
ATOM 1450 O O . LYS A 1 202 ? 1.322 -4.775 5.801 1.00 98.25 202 LYS A O 1
ATOM 1455 N N . LEU A 1 203 ? 3.226 -5.697 6.572 1.00 98.06 203 LEU A N 1
ATOM 1456 C CA . LEU A 1 203 ? 3.964 -5.679 5.315 1.00 98.06 203 LEU A CA 1
ATOM 1457 C C . LEU A 1 203 ? 4.129 -7.118 4.824 1.00 98.06 203 LEU A C 1
ATOM 1459 O O . LEU A 1 203 ? 4.589 -7.986 5.565 1.00 98.06 203 LEU A O 1
ATOM 1463 N N . VAL A 1 204 ? 3.766 -7.372 3.570 1.00 97.38 204 VAL A N 1
ATOM 1464 C CA . VAL A 1 204 ? 4.010 -8.650 2.888 1.00 97.38 204 VAL A CA 1
ATOM 1465 C C . VAL A 1 204 ? 4.644 -8.401 1.526 1.00 97.38 204 VAL A C 1
ATOM 1467 O O . VAL A 1 204 ? 4.460 -7.338 0.940 1.00 97.38 204 VAL A O 1
ATOM 1470 N N . LYS A 1 205 ? 5.387 -9.375 1.000 1.00 96.62 205 LYS A N 1
ATOM 1471 C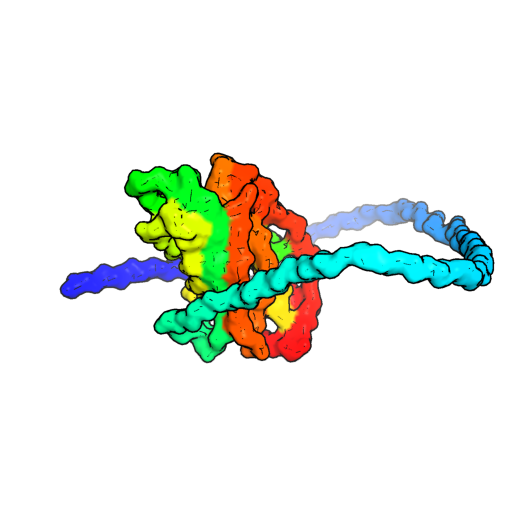 CA . LYS A 1 205 ? 5.938 -9.290 -0.356 1.00 96.62 205 LYS A CA 1
ATOM 1472 C C . LYS A 1 205 ? 4.994 -9.919 -1.367 1.00 96.62 205 LYS A C 1
ATOM 1474 O O . LYS A 1 205 ? 4.435 -10.982 -1.107 1.00 96.62 205 LYS A O 1
ATOM 1479 N N . VAL A 1 206 ? 4.853 -9.288 -2.527 1.00 96.31 206 VAL A N 1
ATOM 1480 C CA . VAL A 1 206 ? 4.052 -9.792 -3.645 1.00 96.31 206 VAL A CA 1
ATOM 1481 C C . VAL A 1 206 ? 4.820 -9.652 -4.953 1.00 96.31 206 VAL A C 1
ATOM 1483 O O . VAL A 1 206 ? 5.471 -8.638 -5.196 1.00 96.31 206 VAL A O 1
ATOM 1486 N N . ASN A 1 207 ? 4.726 -10.672 -5.802 1.00 94.25 207 ASN A N 1
ATOM 1487 C CA . ASN A 1 207 ? 5.209 -10.602 -7.176 1.00 94.25 207 ASN A CA 1
ATOM 1488 C C . ASN A 1 207 ? 4.048 -10.226 -8.091 1.00 94.25 207 ASN A C 1
ATOM 1490 O O . ASN A 1 207 ? 2.963 -10.802 -7.981 1.00 94.25 207 ASN A O 1
ATOM 1494 N N . VAL A 1 208 ? 4.291 -9.281 -8.993 1.00 93.75 208 VAL A N 1
ATOM 1495 C CA . VAL A 1 208 ? 3.320 -8.838 -9.993 1.00 93.75 208 VAL A CA 1
ATOM 1496 C C . VAL A 1 208 ? 3.940 -9.054 -11.362 1.00 93.75 208 VAL A C 1
ATOM 1498 O O . VAL A 1 208 ? 4.980 -8.478 -11.668 1.00 93.75 208 VAL A O 1
ATOM 1501 N N . SER A 1 209 ? 3.325 -9.923 -12.159 1.00 92.81 209 SER A N 1
ATOM 1502 C CA . SER A 1 209 ? 3.904 -10.442 -13.399 1.00 92.81 209 SER A CA 1
ATOM 1503 C C . SER A 1 209 ? 2.912 -10.311 -14.542 1.00 92.81 209 SER A C 1
ATOM 1505 O O . SER A 1 209 ? 1.727 -10.602 -14.380 1.00 92.81 209 SER A O 1
ATOM 1507 N N . CYS A 1 210 ? 3.398 -9.923 -15.721 1.00 92.06 210 CYS A N 1
ATOM 1508 C CA . CYS A 1 210 ? 2.567 -9.864 -16.923 1.00 92.06 210 CYS A CA 1
ATOM 1509 C C . CYS A 1 210 ? 2.339 -11.248 -17.553 1.00 92.06 210 CYS A C 1
ATOM 1511 O O . CYS A 1 210 ? 1.519 -11.373 -18.466 1.00 92.06 210 CYS A O 1
ATOM 1513 N N . HIS A 1 211 ? 3.057 -12.265 -17.070 1.00 93.19 211 HIS A N 1
ATOM 1514 C CA . HIS A 1 211 ? 3.004 -13.652 -17.536 1.00 93.19 211 HIS A CA 1
ATOM 1515 C C . HIS A 1 211 ? 2.241 -14.569 -16.575 1.00 93.19 211 HIS A C 1
ATOM 1517 O O . HIS A 1 211 ? 2.046 -15.746 -16.878 1.00 93.19 211 HIS A O 1
ATOM 1523 N N . ALA A 1 212 ? 1.812 -14.050 -15.422 1.00 91.31 212 ALA A N 1
ATOM 1524 C CA . ALA A 1 212 ? 1.117 -14.810 -14.393 1.00 91.31 212 ALA A CA 1
ATOM 1525 C C . ALA A 1 212 ? -0.310 -14.289 -14.155 1.00 91.31 212 ALA A C 1
ATOM 1527 O O . ALA A 1 212 ? -0.628 -13.138 -14.465 1.00 91.31 212 ALA A O 1
ATOM 1528 N N . PRO A 1 213 ? -1.191 -15.117 -13.567 1.00 90.50 213 PRO A N 1
ATOM 1529 C CA . PRO A 1 213 ? -2.457 -14.638 -13.034 1.00 90.50 213 PRO A CA 1
ATOM 1530 C C . PRO A 1 213 ? -2.246 -13.571 -11.946 1.00 90.50 213 PRO A C 1
ATOM 1532 O O . PRO A 1 213 ? -1.218 -13.585 -11.265 1.00 90.50 213 PRO A O 1
ATOM 1535 N N . PRO A 1 214 ? -3.239 -12.697 -11.711 1.00 91.75 214 PRO A N 1
ATOM 1536 C CA . PRO A 1 214 ? -3.134 -11.685 -10.672 1.00 91.75 214 PRO A CA 1
ATOM 1537 C C . PRO A 1 214 ? -2.908 -12.257 -9.278 1.00 91.75 214 PRO A C 1
ATOM 1539 O O . PRO A 1 214 ? -3.631 -13.168 -8.848 1.00 91.75 214 PRO A O 1
ATOM 1542 N N . ALA A 1 215 ? -1.971 -11.639 -8.558 1.00 93.62 215 ALA A N 1
ATOM 1543 C CA . ALA A 1 215 ? -1.606 -12.008 -7.201 1.00 93.62 215 ALA A CA 1
ATOM 1544 C C . ALA A 1 215 ? -2.826 -11.990 -6.272 1.00 93.62 215 ALA A C 1
ATOM 1546 O O . ALA A 1 215 ? -3.693 -11.110 -6.346 1.00 93.62 215 ALA A O 1
ATOM 1547 N N . CYS A 1 216 ? -2.883 -12.981 -5.386 1.00 94.50 216 CYS A N 1
ATOM 1548 C CA . CYS A 1 216 ? -3.944 -13.130 -4.407 1.00 94.50 216 CYS A CA 1
ATOM 1549 C C . CYS A 1 216 ? -3.356 -13.497 -3.045 1.00 94.50 216 CYS A C 1
ATOM 1551 O O . CYS A 1 216 ? -2.674 -14.513 -2.926 1.00 94.50 216 CYS A O 1
ATOM 1553 N N . VAL A 1 217 ? -3.618 -12.671 -2.032 1.00 95.62 217 VAL A N 1
ATOM 1554 C CA . VAL A 1 217 ? -3.106 -12.857 -0.668 1.00 95.62 217 VAL A CA 1
ATOM 1555 C C . VAL A 1 217 ? -4.238 -12.921 0.358 1.00 95.62 217 VAL A C 1
ATOM 1557 O O . VAL A 1 217 ? -5.263 -12.257 0.215 1.00 95.62 217 VAL A O 1
ATOM 1560 N N . ASP A 1 218 ? -4.052 -13.705 1.415 1.00 95.88 218 ASP A N 1
ATOM 1561 C CA . ASP A 1 218 ? -4.882 -13.666 2.624 1.00 95.88 218 ASP A CA 1
ATOM 1562 C C . ASP A 1 218 ? -3.964 -13.288 3.788 1.00 95.88 218 ASP A C 1
ATOM 1564 O O . ASP A 1 218 ? -2.995 -13.994 4.070 1.00 95.88 218 ASP A O 1
ATOM 1568 N N . VAL A 1 219 ? -4.194 -12.118 4.383 1.00 96.94 219 VAL A N 1
ATOM 1569 C CA . VAL A 1 219 ? -3.262 -11.495 5.329 1.00 96.94 219 VAL A CA 1
ATOM 1570 C C . VAL A 1 219 ? -3.993 -11.159 6.615 1.00 96.94 219 VAL A C 1
ATOM 1572 O O . VAL A 1 219 ? -4.965 -10.411 6.603 1.00 96.94 219 VAL A O 1
ATOM 1575 N N . THR A 1 220 ? -3.487 -11.658 7.739 1.00 97.88 220 THR A N 1
ATOM 1576 C CA . THR A 1 220 ? -3.938 -11.221 9.066 1.00 97.88 220 THR A CA 1
ATOM 1577 C C . THR A 1 220 ? -3.078 -10.051 9.533 1.00 97.88 220 THR A C 1
ATOM 1579 O O . THR A 1 220 ? -1.850 -10.146 9.508 1.00 97.88 220 THR A O 1
ATOM 1582 N N . LEU A 1 221 ? -3.713 -8.948 9.936 1.00 98.00 221 LEU A N 1
ATOM 1583 C CA . LEU A 1 221 ? -3.026 -7.811 10.544 1.00 98.00 221 LEU A CA 1
ATOM 1584 C C . LEU A 1 221 ? -2.891 -8.043 12.045 1.00 98.00 221 LEU A C 1
ATOM 1586 O O . LEU A 1 221 ? -3.887 -8.179 12.755 1.00 98.00 221 LEU A O 1
ATOM 1590 N N . ASP A 1 222 ? -1.651 -8.083 12.510 1.00 95.50 222 ASP A N 1
ATOM 1591 C CA . ASP A 1 222 ? -1.286 -8.481 13.869 1.00 95.50 222 ASP A CA 1
ATOM 1592 C C . ASP A 1 222 ? -0.225 -7.567 14.507 1.00 95.50 222 ASP A C 1
ATOM 1594 O O . ASP A 1 222 ? 0.043 -7.693 15.700 1.00 95.50 222 ASP A O 1
ATOM 1598 N N . CYS A 1 223 ? 0.356 -6.628 13.753 1.00 97.94 223 CYS A N 1
ATOM 1599 C CA . CYS A 1 223 ? 1.376 -5.706 14.243 1.00 97.94 223 CYS A CA 1
ATOM 1600 C C . CYS A 1 223 ? 0.787 -4.315 14.503 1.00 97.94 223 CYS A C 1
ATOM 1602 O O . CYS A 1 223 ? -0.083 -3.862 13.759 1.00 97.94 223 CYS A O 1
ATOM 1604 N N . GLN A 1 224 ? 1.251 -3.664 15.576 1.00 97.50 224 GLN A N 1
ATOM 1605 C CA . GLN A 1 224 ? 0.719 -2.387 16.082 1.00 97.50 224 GLN A CA 1
ATOM 1606 C C . GLN A 1 224 ? 1.804 -1.368 16.458 1.00 97.50 224 GLN A C 1
ATOM 1608 O O . GLN A 1 224 ? 1.520 -0.307 17.010 1.00 97.50 224 GLN A O 1
ATOM 1613 N N . ASP A 1 225 ? 3.067 -1.656 16.161 1.00 97.00 225 ASP A N 1
ATOM 1614 C CA . ASP A 1 225 ? 4.206 -0.812 16.532 1.00 97.00 225 ASP A CA 1
ATOM 1615 C C . ASP A 1 225 ? 4.463 0.335 15.534 1.00 97.00 225 ASP A C 1
ATOM 1617 O O . ASP A 1 225 ? 5.579 0.851 15.430 1.00 97.00 225 ASP A O 1
ATOM 1621 N N . GLY A 1 226 ? 3.429 0.750 14.793 1.00 95.69 226 GLY A N 1
ATOM 1622 C CA . GLY A 1 226 ? 3.514 1.788 13.769 1.00 95.69 226 GLY A CA 1
ATOM 1623 C C . GLY A 1 226 ? 4.539 1.428 12.693 1.00 95.69 226 GLY A C 1
ATOM 1624 O O . GLY A 1 226 ? 4.558 0.306 12.179 1.00 95.69 226 GLY A O 1
ATOM 1625 N N . THR A 1 227 ? 5.431 2.362 12.359 1.00 96.25 227 THR A N 1
ATOM 1626 C CA . THR A 1 227 ? 6.441 2.176 11.300 1.00 96.25 227 THR A CA 1
ATOM 1627 C C . THR A 1 227 ? 7.427 1.034 11.561 1.00 96.25 227 THR A C 1
ATOM 1629 O O . THR A 1 227 ? 8.027 0.514 10.619 1.00 96.25 227 THR A O 1
ATOM 1632 N N . ALA A 1 228 ? 7.576 0.564 12.803 1.00 97.25 228 ALA A N 1
ATOM 1633 C CA . ALA A 1 228 ? 8.392 -0.618 13.083 1.00 97.25 228 ALA A CA 1
ATOM 1634 C C . ALA A 1 228 ? 7.850 -1.881 12.382 1.00 97.25 228 ALA A C 1
ATOM 1636 O O . ALA A 1 228 ? 8.628 -2.752 12.002 1.00 97.25 228 ALA A O 1
ATOM 1637 N N . CYS A 1 229 ? 6.540 -1.949 12.128 1.00 97.50 229 CYS A N 1
ATOM 1638 C CA . CYS A 1 229 ? 5.894 -3.047 11.405 1.00 97.50 229 CYS A CA 1
ATOM 1639 C C . CYS A 1 229 ? 6.129 -3.017 9.887 1.00 97.50 229 CYS A C 1
ATOM 1641 O O . CYS A 1 229 ? 5.843 -3.995 9.193 1.00 97.50 229 CYS A O 1
ATOM 1643 N N . THR A 1 230 ? 6.589 -1.883 9.358 1.00 97.69 230 THR A N 1
ATOM 1644 C CA . THR A 1 230 ? 6.744 -1.632 7.918 1.00 97.69 230 THR A CA 1
ATOM 1645 C C . THR A 1 230 ? 8.170 -1.281 7.526 1.00 97.69 230 THR A C 1
ATOM 1647 O O . THR A 1 230 ? 8.434 -1.039 6.351 1.00 97.69 230 THR A O 1
ATOM 1650 N N . THR A 1 231 ? 9.093 -1.247 8.486 1.00 97.56 231 THR A N 1
ATOM 1651 C CA . THR A 1 231 ? 10.496 -0.950 8.213 1.00 97.56 231 THR A CA 1
ATOM 1652 C C . THR A 1 231 ? 11.113 -2.073 7.388 1.00 97.56 231 THR A C 1
ATOM 1654 O O . THR A 1 231 ? 10.922 -3.254 7.677 1.00 97.56 231 THR A O 1
ATOM 1657 N N . ILE A 1 232 ? 11.862 -1.698 6.355 1.00 97.06 232 ILE A N 1
ATOM 1658 C CA . ILE A 1 232 ? 12.577 -2.629 5.487 1.00 97.06 232 ILE A CA 1
ATOM 1659 C C . ILE A 1 232 ? 14.066 -2.324 5.482 1.00 97.06 232 ILE A C 1
ATOM 1661 O O . ILE A 1 232 ? 14.479 -1.175 5.631 1.00 97.06 232 ILE A O 1
ATOM 1665 N N . ASP A 1 233 ? 14.851 -3.350 5.175 1.00 96.06 233 ASP A N 1
ATOM 1666 C CA . ASP A 1 233 ? 16.182 -3.157 4.622 1.00 96.06 233 ASP A CA 1
ATOM 1667 C C . ASP A 1 233 ? 16.050 -2.908 3.113 1.00 96.06 233 ASP A C 1
ATOM 1669 O O . ASP A 1 233 ? 15.564 -3.792 2.388 1.00 96.06 233 ASP A O 1
ATOM 1673 N N . PRO A 1 234 ? 16.455 -1.726 2.608 1.00 93.38 234 PRO A N 1
ATOM 1674 C CA . PRO A 1 234 ? 16.357 -1.442 1.190 1.00 93.38 234 PRO A CA 1
ATOM 1675 C C . PRO A 1 234 ? 17.214 -2.398 0.369 1.00 93.38 234 PRO A C 1
ATOM 1677 O O . PRO A 1 234 ? 18.359 -2.716 0.707 1.00 93.38 234 PRO A O 1
ATOM 1680 N N . MET A 1 235 ? 16.659 -2.822 -0.757 1.00 91.31 235 MET A N 1
ATOM 1681 C CA . MET A 1 235 ? 17.383 -3.628 -1.725 1.00 91.31 235 MET A CA 1
ATOM 1682 C C . MET A 1 235 ? 18.584 -2.846 -2.277 1.00 91.31 235 MET A C 1
ATOM 1684 O O . MET A 1 235 ? 18.453 -1.698 -2.700 1.00 91.31 235 MET A O 1
ATOM 1688 N N . LYS A 1 236 ? 19.762 -3.479 -2.283 1.00 87.81 236 LYS A N 1
ATOM 1689 C CA . LYS A 1 236 ? 21.007 -2.871 -2.789 1.00 87.81 236 LYS A CA 1
ATOM 1690 C C . LYS A 1 236 ? 21.180 -3.023 -4.302 1.00 87.81 236 LYS A C 1
ATOM 1692 O O . LYS A 1 236 ? 21.862 -2.216 -4.922 1.00 87.81 236 LYS A O 1
ATOM 1697 N N . SER A 1 237 ? 20.606 -4.080 -4.869 1.00 88.31 237 SER A N 1
ATOM 1698 C CA . SER A 1 237 ? 20.675 -4.430 -6.287 1.00 88.31 237 SER A CA 1
ATOM 1699 C C . SER A 1 237 ? 19.645 -5.511 -6.604 1.00 88.31 237 SER A C 1
ATOM 1701 O O . SER A 1 237 ? 19.389 -6.357 -5.746 1.00 88.31 237 SER A O 1
ATOM 1703 N N . CYS A 1 238 ? 19.166 -5.555 -7.844 1.00 89.38 238 CYS A N 1
ATOM 1704 C CA . CYS A 1 238 ? 18.415 -6.684 -8.392 1.00 89.38 238 CYS A CA 1
ATOM 1705 C C . CYS A 1 238 ? 18.833 -6.977 -9.832 1.00 89.38 238 CYS A C 1
ATOM 1707 O O . CYS A 1 238 ? 19.478 -6.155 -10.488 1.00 89.38 238 CYS A O 1
ATOM 1709 N N . THR A 1 239 ? 18.441 -8.159 -10.305 1.00 89.88 239 THR A N 1
ATOM 1710 C CA . THR A 1 239 ? 18.717 -8.650 -11.656 1.00 89.88 239 THR A CA 1
ATOM 1711 C C . THR A 1 239 ? 17.416 -8.868 -12.405 1.00 89.88 239 THR A C 1
ATOM 1713 O O . THR A 1 239 ? 16.463 -9.407 -11.838 1.00 89.88 239 THR A O 1
ATOM 1716 N N . LYS A 1 240 ? 17.384 -8.470 -13.682 1.00 89.94 240 LYS A N 1
ATOM 1717 C CA . LYS A 1 240 ? 16.223 -8.723 -14.542 1.00 89.94 240 LYS A CA 1
ATOM 1718 C C . LYS A 1 240 ? 15.949 -10.220 -14.684 1.00 89.94 240 LYS A C 1
ATOM 1720 O O . LYS A 1 240 ? 16.858 -11.012 -14.934 1.00 89.94 240 LYS A O 1
ATOM 1725 N N . GLN A 1 241 ? 14.683 -10.598 -14.571 1.00 87.62 241 GLN A N 1
ATOM 1726 C CA . GLN A 1 241 ? 14.213 -11.971 -14.718 1.00 87.62 241 GLN A CA 1
ATOM 1727 C C . GLN A 1 241 ? 13.617 -12.185 -16.115 1.00 87.62 241 GLN A C 1
ATOM 1729 O O . GLN A 1 241 ? 12.989 -11.299 -16.694 1.00 87.62 241 GLN A O 1
ATOM 1734 N N . GLY A 1 242 ? 13.847 -13.374 -16.676 1.00 80.12 242 GLY A N 1
ATOM 1735 C CA . GLY A 1 242 ? 13.322 -13.785 -17.977 1.00 80.12 242 GLY A CA 1
ATOM 1736 C C . GLY A 1 242 ? 12.180 -14.802 -17.836 1.00 80.12 242 GLY A C 1
ATOM 1737 O O . GLY A 1 242 ? 12.289 -15.685 -16.986 1.00 80.12 242 GLY A O 1
ATOM 1738 N N . PRO A 1 243 ? 11.136 -14.757 -18.687 1.00 82.56 243 PRO A N 1
ATOM 1739 C CA . PRO A 1 243 ? 10.875 -13.740 -19.708 1.00 82.56 243 PRO A CA 1
ATOM 1740 C C . PRO A 1 243 ? 10.455 -12.402 -19.077 1.00 82.56 243 PRO A C 1
ATOM 1742 O O . PRO A 1 243 ? 9.560 -12.361 -18.245 1.00 82.56 243 PRO A O 1
ATOM 1745 N N . GLY A 1 244 ? 11.088 -11.304 -19.496 1.00 77.56 244 GLY A N 1
ATOM 1746 C CA . GLY A 1 244 ? 10.754 -9.971 -18.994 1.00 77.56 244 GLY A CA 1
ATOM 1747 C C . GLY A 1 244 ? 9.413 -9.463 -19.525 1.00 77.56 244 GLY A C 1
ATOM 1748 O O . GLY A 1 244 ? 8.910 -9.918 -20.557 1.00 77.56 244 GLY A O 1
ATOM 1749 N N . CYS A 1 245 ? 8.848 -8.489 -18.825 1.00 82.69 245 CYS A N 1
ATOM 1750 C CA . CYS A 1 245 ? 7.734 -7.672 -19.295 1.00 82.69 245 CYS A CA 1
ATOM 1751 C C . CYS A 1 245 ? 8.276 -6.322 -19.771 1.00 82.69 245 CYS A C 1
ATOM 1753 O O . CYS A 1 245 ? 9.354 -5.925 -19.353 1.00 82.69 245 CYS A O 1
ATOM 1755 N N . LYS A 1 246 ? 7.558 -5.600 -20.640 1.00 81.94 246 LYS A N 1
ATOM 1756 C CA . LYS A 1 246 ? 7.946 -4.227 -20.992 1.00 81.94 246 LYS A CA 1
ATOM 1757 C C . LYS A 1 246 ? 7.361 -3.271 -19.952 1.00 81.94 246 LYS A C 1
ATOM 1759 O O . LYS A 1 246 ? 6.187 -2.920 -20.061 1.00 81.94 246 LYS A O 1
ATOM 1764 N N . SER A 1 247 ? 8.150 -2.908 -18.946 1.00 82.88 247 SER A N 1
ATOM 1765 C CA . SER A 1 247 ? 7.787 -1.855 -17.992 1.00 82.88 247 SER A CA 1
ATOM 1766 C C . SER A 1 247 ? 7.994 -0.466 -18.602 1.00 82.88 247 SER A C 1
ATOM 1768 O O . SER A 1 247 ? 8.754 -0.303 -19.561 1.00 82.88 247 SER A O 1
ATOM 1770 N N . ASP A 1 248 ? 7.329 0.537 -18.032 1.00 82.94 248 ASP A N 1
ATOM 1771 C CA . ASP A 1 248 ? 7.601 1.947 -18.332 1.00 82.94 248 ASP A CA 1
ATOM 1772 C C . ASP A 1 248 ? 8.929 2.399 -17.707 1.00 82.94 248 ASP A C 1
ATOM 1774 O O . ASP A 1 248 ? 9.612 3.263 -18.256 1.00 82.94 248 ASP A O 1
ATOM 1778 N N . ASP A 1 249 ? 9.309 1.774 -16.588 1.00 82.56 249 ASP A N 1
ATOM 1779 C CA . ASP A 1 249 ? 10.583 1.974 -15.902 1.00 82.56 249 ASP A CA 1
ATOM 1780 C C . ASP A 1 249 ? 11.087 0.657 -15.276 1.00 82.56 249 ASP A C 1
ATOM 1782 O O . ASP A 1 249 ? 10.307 -0.246 -14.955 1.00 82.56 249 ASP A O 1
ATOM 1786 N N . SER A 1 250 ? 12.405 0.528 -15.134 1.00 84.94 250 SER A N 1
ATOM 1787 C CA . SER A 1 250 ? 13.096 -0.693 -14.714 1.00 84.94 250 SER A CA 1
ATOM 1788 C C . SER A 1 250 ? 14.273 -0.354 -13.810 1.00 84.94 250 SER A C 1
ATOM 1790 O O . SER A 1 250 ? 15.239 0.266 -14.251 1.00 84.94 250 SER A O 1
ATOM 1792 N N . PHE A 1 251 ? 14.247 -0.859 -12.580 1.00 84.44 251 PHE A N 1
ATOM 1793 C CA . PHE A 1 251 ? 15.336 -0.675 -11.616 1.00 84.44 251 PHE A CA 1
ATOM 1794 C C . PHE A 1 251 ? 16.396 -1.777 -11.661 1.00 84.44 251 PHE A C 1
ATOM 1796 O O . PHE A 1 251 ? 17.551 -1.531 -11.309 1.00 84.44 251 PHE A O 1
ATOM 1803 N N . CYS A 1 252 ? 16.026 -2.986 -12.081 1.00 85.94 252 CYS A N 1
ATOM 1804 C CA . CYS A 1 252 ? 16.972 -4.089 -12.170 1.00 85.94 252 CYS A CA 1
ATOM 1805 C C . CYS A 1 252 ? 17.824 -3.982 -13.434 1.00 85.94 252 CYS A C 1
ATOM 1807 O O . CYS A 1 252 ? 17.343 -3.551 -14.487 1.00 85.94 252 CYS A O 1
ATOM 1809 N N . ASN A 1 253 ? 19.082 -4.409 -13.317 1.00 80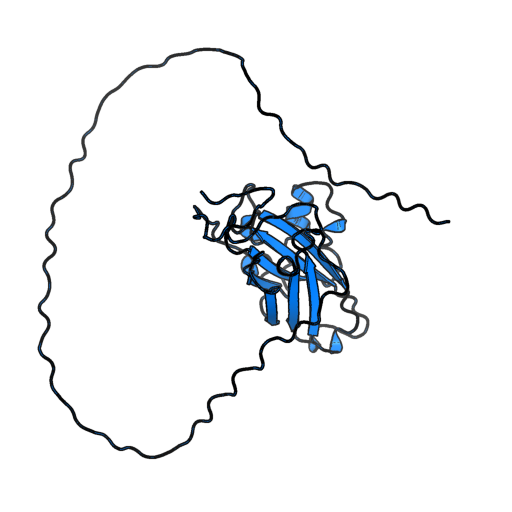.06 253 ASN A N 1
ATOM 1810 C CA . ASN A 1 253 ? 20.044 -4.446 -14.420 1.00 80.06 253 ASN A CA 1
ATOM 1811 C C . ASN A 1 253 ? 20.294 -5.875 -14.904 1.00 80.06 253 ASN A C 1
ATOM 1813 O O . ASN A 1 253 ? 20.154 -6.819 -14.091 1.00 80.06 253 ASN A O 1
#

Foldseek 3Di:
DDDDDDDADDPPDDDDDDDDDDDDDDDDDDDDDDDDDDDDDDDDDDDDDDDDDDDDDDDDDPDDPPDPPDFDFDQDPDQAPVNFQLQKAKEKEFEDLVPADPPFWKKKKKWKAALAADDPLLLLLQHHTQDIDIHTDPCSNVRMDIDMDGSCPSPWFDFCLQRNWIKIKIWIGRPCQLDPVPDPDPVNPSRSSWHDAQTFMAIDTDGRHSPDHYHYDYYYGDDRRISVRNRHDGDPAAARHPPHDDTPDGRHD

pLDDT: mean 78.7, std 23.68, range [30.16, 98.56]

Secondary structure (DSSP, 8-state):
-----PPPP----PPP-----------------------------PPPP-----------------PPPPP-PPPPSS--TTS-GGGEEEEEEE--GGGS-TT---EEEEEEEESS-SSTTGGGGTSEEEEEEEEE-S-GGGSEEEEEEEGGGGS----HHHH-PEEEEEEEESSSTT-GGG--SHHHHHHHTSPPEEEEEEEEEE---TTSPPEEEEEE--EEEGGGGT--PPP------SSPP--SS----

Radius of gyration: 25.41 Å; chains: 1; bounding box: 76×75×40 Å